Protein AF-0000000078677682 (afdb_homodimer)

pLDDT: mean 86.23, std 23.34, range [23.8, 99.0]

Structure (mmCIF, N/CA/C/O backbone):
data_AF-0000000078677682-model_v1
#
loop_
_entity.id
_entity.type
_entity.pdbx_description
1 polymer 'Molybdopterin synthase catalytic subunit'
#
loop_
_atom_site.group_PDB
_atom_site.id
_atom_site.type_symbol
_atom_site.label_atom_id
_atom_site.label_alt_id
_atom_site.label_comp_id
_atom_site.label_asym_id
_atom_site.label_entity_id
_atom_site.label_seq_id
_atom_site.pdbx_PDB_ins_code
_atom_site.Cartn_x
_atom_site.Cartn_y
_atom_site.Cartn_z
_atom_site.occupancy
_atom_site.B_iso_or_equiv
_atom_site.auth_seq_id
_atom_site.auth_comp_id
_atom_site.auth_asym_id
_atom_site.auth_atom_id
_atom_site.pdbx_PDB_model_num
ATOM 1 N N . MET A 1 1 ? -26.688 -15.492 -11.516 1 28.23 1 MET A N 1
ATOM 2 C CA . MET A 1 1 ? -26.391 -14.125 -11.125 1 28.23 1 MET A CA 1
ATOM 3 C C . MET A 1 1 ? -25.391 -14.094 -9.977 1 28.23 1 MET A C 1
ATOM 5 O O . MET A 1 1 ? -25.688 -14.555 -8.875 1 28.23 1 MET A O 1
ATOM 9 N N . SER A 1 2 ? -24.172 -14.516 -10.195 1 36.44 2 SER A N 1
ATOM 10 C CA . SER A 1 2 ? -23.219 -14.703 -9.102 1 36.44 2 SER A CA 1
ATOM 11 C C . SER A 1 2 ? -23.312 -13.57 -8.086 1 36.44 2 SER A C 1
ATOM 13 O O . SER A 1 2 ? -23.344 -12.398 -8.453 1 36.44 2 SER A O 1
ATOM 15 N N . HIS A 1 3 ? -24.078 -13.672 -7.094 1 37.22 3 HIS A N 1
ATOM 16 C CA . HIS A 1 3 ? -24.266 -12.75 -5.984 1 37.22 3 HIS A CA 1
ATOM 17 C C . HIS A 1 3 ? -23 -11.953 -5.711 1 37.22 3 HIS A C 1
ATOM 19 O O . HIS A 1 3 ? -21.938 -12.531 -5.422 1 37.22 3 HIS A O 1
ATOM 25 N N . SER A 1 4 ? -22.562 -10.977 -6.5 1 42.97 4 SER A N 1
ATOM 26 C CA . SER A 1 4 ? -21.484 -10.031 -6.223 1 42.97 4 SER A CA 1
ATOM 27 C C . SER A 1 4 ? -21.344 -9.789 -4.723 1 42.97 4 SER A C 1
ATOM 29 O O . SER A 1 4 ? -22.25 -9.25 -4.086 1 42.97 4 SER A O 1
ATOM 31 N N . GLU A 1 5 ? -21.094 -10.727 -3.945 1 53.62 5 GLU A N 1
ATOM 32 C CA . GLU A 1 5 ? -20.891 -10.492 -2.52 1 53.62 5 GLU A CA 1
ATOM 33 C C . GLU A 1 5 ? -20.359 -9.078 -2.262 1 53.62 5 GLU A C 1
ATOM 35 O O . GLU A 1 5 ? -19.484 -8.602 -2.979 1 53.62 5 GLU A O 1
ATOM 40 N N . ASP A 1 6 ? -21.266 -8.195 -1.871 1 76.31 6 ASP A N 1
ATOM 41 C CA . ASP A 1 6 ? -20.969 -6.809 -1.527 1 76.31 6 ASP A CA 1
ATOM 42 C C . ASP A 1 6 ? -19.641 -6.684 -0.8 1 76.31 6 ASP A C 1
ATOM 44 O O . ASP A 1 6 ? -19.359 -7.445 0.13 1 76.31 6 ASP A O 1
ATOM 48 N N . GLY A 1 7 ? -18.688 -6.016 -1.479 1 92.25 7 GLY A N 1
ATOM 49 C CA . GLY A 1 7 ? -17.391 -5.77 -0.871 1 92.25 7 GLY A CA 1
ATOM 50 C C . GLY A 1 7 ? -17.5 -5.164 0.516 1 92.25 7 GLY A C 1
ATOM 51 O O . GLY A 1 7 ? -18.469 -4.48 0.833 1 92.25 7 GLY A O 1
ATOM 52 N N . ARG A 1 8 ? -16.719 -5.551 1.393 1 97 8 ARG A N 1
ATOM 53 C CA . ARG A 1 8 ? -16.641 -5.004 2.742 1 97 8 ARG A CA 1
ATOM 54 C C . ARG A 1 8 ? -16.016 -3.615 2.736 1 97 8 ARG A C 1
ATOM 56 O O . ARG A 1 8 ? -15.008 -3.389 2.055 1 97 8 ARG A O 1
ATOM 63 N N . ASP A 1 9 ? -16.703 -2.703 3.441 1 98.69 9 ASP A N 1
ATOM 64 C CA . ASP A 1 9 ? -16.188 -1.353 3.643 1 98.69 9 ASP A CA 1
ATOM 65 C C . ASP A 1 9 ? -15.922 -1.079 5.121 1 98.69 9 ASP A C 1
ATOM 67 O O . ASP A 1 9 ? -16.828 -1.163 5.945 1 98.69 9 ASP A O 1
ATOM 71 N N . VAL A 1 10 ? -14.734 -0.771 5.473 1 98.81 10 VAL A N 1
ATOM 72 C CA . VAL A 1 10 ? -14.383 -0.484 6.859 1 98.81 10 VAL A CA 1
ATOM 73 C C . VAL A 1 10 ? -13.828 0.936 6.969 1 98.81 10 VAL A C 1
ATOM 75 O O . VAL A 1 10 ? -12.914 1.31 6.234 1 98.81 10 VAL A O 1
ATOM 78 N N . PHE A 1 11 ? -14.406 1.699 7.793 1 98.88 11 PHE A N 1
ATOM 79 C CA . PHE A 1 11 ? -13.953 3.051 8.102 1 98.88 11 PHE A CA 1
ATOM 80 C C . PHE A 1 11 ? -13.773 3.232 9.602 1 98.88 11 PHE A C 1
ATOM 82 O O . PHE A 1 11 ? -14.719 3.035 10.375 1 98.88 11 PHE A O 1
ATOM 89 N N . LYS A 1 12 ? -12.609 3.578 10.039 1 98.81 12 LYS A N 1
ATOM 90 C CA . LYS A 1 12 ? -12.328 3.754 11.461 1 98.81 12 LYS A CA 1
ATOM 91 C C . LYS A 1 12 ? -11.672 5.109 11.727 1 98.81 12 LYS A C 1
ATOM 93 O O . LYS A 1 12 ? -10.695 5.473 11.07 1 98.81 12 LYS A O 1
ATOM 98 N N . LEU A 1 13 ? -12.242 5.879 12.523 1 98.81 13 LEU A N 1
ATOM 99 C CA . LEU A 1 13 ? -11.641 7.066 13.125 1 98.81 13 LEU A CA 1
ATOM 100 C C . LEU A 1 13 ? -11.211 6.793 14.562 1 98.81 13 LEU A C 1
ATOM 102 O O . LEU A 1 13 ? -11.992 6.27 15.359 1 98.81 13 LEU A O 1
ATOM 106 N N . THR A 1 14 ? -9.945 7.137 14.883 1 98.75 14 THR A N 1
ATOM 107 C CA . THR A 1 14 ? -9.422 6.773 16.188 1 98.75 14 THR A CA 1
ATOM 108 C C . THR A 1 14 ? -8.297 7.719 16.609 1 98.75 14 THR A C 1
ATOM 110 O O . THR A 1 14 ? -7.566 8.234 15.766 1 98.75 14 THR A O 1
ATOM 113 N N . PRO A 1 15 ? -8.133 7.969 17.891 1 98.31 15 PRO A N 1
ATOM 114 C CA . PRO A 1 15 ? -6.965 8.727 18.328 1 98.31 15 PRO A CA 1
ATOM 115 C C . PRO A 1 15 ? -5.715 7.859 18.453 1 98.31 15 PRO A C 1
ATOM 117 O O . PRO A 1 15 ? -4.617 8.383 18.656 1 98.31 15 PRO A O 1
ATOM 120 N N . ASP A 1 16 ? -5.832 6.578 18.266 1 98.38 16 ASP A N 1
ATOM 121 C CA . ASP A 1 16 ? -4.746 5.637 18.516 1 98.38 16 ASP A CA 1
ATOM 122 C C . ASP A 1 16 ? -3.879 5.449 17.266 1 98.38 16 ASP A C 1
ATOM 124 O O . ASP A 1 16 ? -4.297 5.781 16.156 1 98.38 16 ASP A O 1
ATOM 128 N N . TRP A 1 17 ? -2.752 4.879 17.531 1 98.06 17 TRP A N 1
ATOM 129 C CA . TRP A 1 17 ? -1.841 4.523 16.453 1 98.06 17 TRP A CA 1
ATOM 130 C C . TRP A 1 17 ? -2.52 3.59 15.453 1 98.06 17 TRP A C 1
ATOM 132 O O . TRP A 1 17 ? -3.297 2.715 15.836 1 98.06 17 TRP A O 1
ATOM 142 N N . LEU A 1 18 ? -2.182 3.727 14.18 1 98.56 18 LEU A N 1
ATOM 143 C CA . LEU A 1 18 ? -2.777 2.912 13.125 1 98.56 18 LEU A CA 1
ATOM 144 C C . LEU A 1 18 ? -1.909 1.695 12.82 1 98.56 18 LEU A C 1
ATOM 146 O O . LEU A 1 18 ? -0.705 1.828 12.594 1 98.56 18 LEU A O 1
ATOM 150 N N . SER A 1 19 ? -2.521 0.594 12.883 1 97.75 19 SER A N 1
ATOM 151 C CA . SER A 1 19 ? -1.852 -0.635 12.477 1 97.75 19 SER A CA 1
ATOM 152 C C . SER A 1 19 ? -2.023 -0.888 10.984 1 97.75 19 SER A C 1
ATOM 154 O O . SER A 1 19 ? -3.133 -1.159 10.516 1 97.75 19 SER A O 1
ATOM 156 N N . VAL A 1 20 ? -0.929 -0.906 10.211 1 98.69 20 VAL A N 1
ATOM 157 C CA . VAL A 1 20 ? -0.994 -1.197 8.781 1 98.69 20 VAL A CA 1
ATOM 158 C C . VAL A 1 20 ? -1.49 -2.625 8.57 1 98.69 20 VAL A C 1
ATOM 160 O O . VAL A 1 20 ? -2.314 -2.877 7.684 1 98.69 20 VAL A O 1
ATOM 163 N N . GLN A 1 21 ? -1.062 -3.496 9.422 1 97.56 21 GLN A N 1
ATOM 164 C CA . GLN A 1 21 ? -1.44 -4.902 9.305 1 97.56 21 GLN A CA 1
ATOM 165 C C . GLN A 1 21 ? -2.943 -5.082 9.492 1 97.56 21 GLN A C 1
ATOM 167 O O . GLN A 1 21 ? -3.574 -5.859 8.766 1 97.56 21 GLN A O 1
ATOM 172 N N . GLU A 1 22 ? -3.512 -4.398 10.477 1 98 22 GLU A N 1
ATOM 173 C CA . GLU A 1 22 ? -4.953 -4.492 10.695 1 98 22 GLU A CA 1
ATOM 174 C C . GLU A 1 22 ? -5.73 -4.078 9.453 1 98 22 GLU A C 1
ATOM 176 O O . GLU A 1 22 ? -6.719 -4.715 9.094 1 98 22 GLU A O 1
ATOM 181 N N . VAL A 1 23 ? -5.254 -3.057 8.805 1 98.88 23 VAL A N 1
ATOM 182 C CA . VAL A 1 23 ? -5.926 -2.529 7.625 1 98.88 23 VAL A CA 1
ATOM 183 C C . VAL A 1 23 ? -5.793 -3.523 6.473 1 98.88 23 VAL A C 1
ATOM 185 O O . VAL A 1 23 ? -6.762 -3.783 5.754 1 98.88 23 VAL A O 1
ATOM 188 N N . VAL A 1 24 ? -4.629 -4.082 6.297 1 98.88 24 VAL A N 1
ATOM 189 C CA . VAL A 1 24 ? -4.379 -5.062 5.246 1 98.88 24 VAL A CA 1
ATOM 190 C C . VAL A 1 24 ? -5.227 -6.312 5.492 1 98.88 24 VAL A C 1
ATOM 192 O O . VAL A 1 24 ? -5.855 -6.832 4.566 1 98.88 24 VAL A O 1
ATOM 195 N N . ASP A 1 25 ? -5.312 -6.762 6.742 1 98.25 25 ASP A N 1
ATOM 196 C CA . ASP A 1 25 ? -6.094 -7.945 7.09 1 98.25 25 ASP A CA 1
ATOM 197 C C . ASP A 1 25 ? -7.578 -7.727 6.801 1 98.25 25 ASP A C 1
ATOM 199 O O . ASP A 1 25 ? -8.281 -8.664 6.414 1 98.25 25 ASP A O 1
ATOM 203 N N . ALA A 1 26 ? -8.016 -6.539 6.98 1 98.75 26 ALA A N 1
ATOM 204 C CA . ALA A 1 26 ? -9.43 -6.215 6.836 1 98.75 26 ALA A CA 1
ATOM 205 C C . ALA A 1 26 ? -9.891 -6.379 5.391 1 98.75 26 ALA A C 1
ATOM 207 O O . ALA A 1 26 ? -11.078 -6.57 5.125 1 98.75 26 ALA A O 1
ATOM 208 N N . VAL A 1 27 ? -8.938 -6.359 4.438 1 98.81 27 VAL A N 1
ATOM 209 C CA . VAL A 1 27 ? -9.383 -6.363 3.051 1 98.81 27 VAL A CA 1
ATOM 210 C C . VAL A 1 27 ? -8.984 -7.68 2.385 1 98.81 27 VAL A C 1
ATOM 212 O O . VAL A 1 27 ? -9.344 -7.93 1.231 1 98.81 27 VAL A O 1
ATOM 215 N N . GLY A 1 28 ? -8.273 -8.477 3.059 1 98.12 28 GLY A N 1
ATOM 216 C CA . GLY A 1 28 ? -7.816 -9.734 2.484 1 98.12 28 GLY A CA 1
ATOM 217 C C . GLY A 1 28 ? -8.953 -10.602 1.982 1 98.12 28 GLY A C 1
ATOM 218 O O . GLY A 1 28 ? -10.016 -10.664 2.605 1 98.12 28 GLY A O 1
ATOM 219 N N . SER A 1 29 ? -8.695 -11.273 0.824 1 97.5 29 SER A N 1
ATOM 220 C CA . SER A 1 29 ? -9.648 -12.188 0.214 1 97.5 29 SER A CA 1
ATOM 221 C C . SER A 1 29 ? -8.945 -13.234 -0.649 1 97.5 29 SER A C 1
ATOM 223 O O . SER A 1 29 ? -7.996 -12.906 -1.37 1 97.5 29 SER A O 1
ATOM 225 N N . SER A 1 30 ? -9.43 -14.445 -0.624 1 96.44 30 SER A N 1
ATOM 226 C CA . SER A 1 30 ? -8.828 -15.508 -1.423 1 96.44 30 SER A CA 1
ATOM 227 C C . SER A 1 30 ? -9.086 -15.289 -2.91 1 96.44 30 SER A C 1
ATOM 229 O O . SER A 1 30 ? -8.422 -15.898 -3.754 1 96.44 30 SER A O 1
ATOM 231 N N . SER A 1 31 ? -10.031 -14.453 -3.184 1 96.69 31 SER A N 1
ATOM 232 C CA . SER A 1 31 ? -10.336 -14.188 -4.582 1 96.69 31 SER A CA 1
ATOM 233 C C . SER A 1 31 ? -9.484 -13.039 -5.129 1 96.69 31 SER A C 1
ATOM 235 O O . SER A 1 31 ? -9.555 -12.719 -6.316 1 96.69 31 SER A O 1
ATOM 237 N N . CYS A 1 32 ? -8.727 -12.422 -4.242 1 98.19 32 CYS A N 1
ATOM 238 C CA . CYS A 1 32 ? -7.938 -11.258 -4.633 1 98.19 32 CYS A CA 1
ATOM 239 C C . CYS A 1 32 ? -6.445 -11.578 -4.629 1 98.19 32 CYS A C 1
ATOM 241 O O . CYS A 1 32 ? -5.922 -12.094 -3.643 1 98.19 32 CYS A O 1
ATOM 243 N N . GLY A 1 33 ? -5.812 -11.211 -5.719 1 98.5 33 GLY A N 1
ATOM 244 C CA . GLY A 1 33 ? -4.375 -11.414 -5.824 1 98.5 33 GLY A CA 1
ATOM 245 C C . GLY A 1 33 ? -3.572 -10.156 -5.547 1 98.5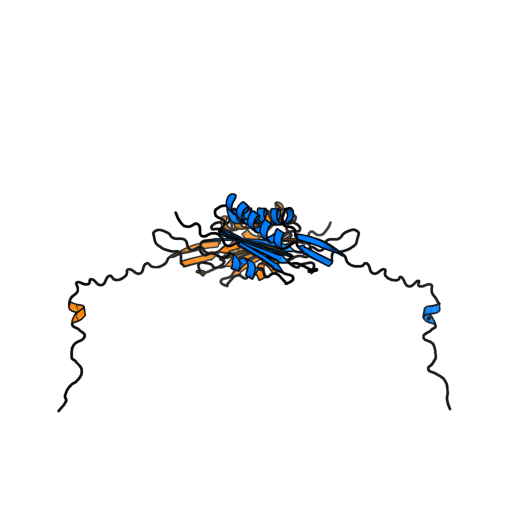 33 GLY A C 1
ATOM 246 O O . GLY A 1 33 ? -2.352 -10.148 -5.711 1 98.5 33 GLY A O 1
ATOM 247 N N . ALA A 1 34 ? -4.348 -9.078 -5.152 1 98.88 34 ALA A N 1
ATOM 248 C CA . ALA A 1 34 ? -3.652 -7.809 -4.992 1 98.88 34 ALA A CA 1
ATOM 249 C C . ALA A 1 34 ? -4.281 -6.973 -3.881 1 98.88 34 ALA A C 1
ATOM 251 O O . ALA A 1 34 ? -5.508 -6.926 -3.752 1 98.88 34 ALA A O 1
ATOM 252 N N . VAL A 1 35 ? -3.445 -6.395 -3.104 1 98.94 35 VAL A N 1
ATOM 253 C CA . VAL A 1 35 ? -3.832 -5.355 -2.154 1 98.94 35 VAL A CA 1
ATOM 254 C C . VAL A 1 35 ? -3.01 -4.094 -2.404 1 98.94 35 VAL A C 1
ATOM 256 O O . VAL A 1 35 ? -1.777 -4.141 -2.406 1 98.94 35 VAL A O 1
ATOM 259 N N . SER A 1 36 ? -3.672 -2.99 -2.666 1 98.94 36 SER A N 1
ATOM 260 C CA . SER A 1 36 ? -3.047 -1.677 -2.789 1 98.94 36 SER A CA 1
ATOM 261 C C . SER A 1 36 ? -3.223 -0.859 -1.513 1 98.94 36 SER A C 1
ATOM 263 O O . SER A 1 36 ? -4.34 -0.709 -1.014 1 98.94 36 SER A O 1
ATOM 265 N N . VAL A 1 37 ? -2.074 -0.375 -0.977 1 99 37 VAL A N 1
ATOM 266 C CA . VAL A 1 37 ? -2.086 0.307 0.313 1 99 37 VAL A CA 1
ATOM 267 C C . VAL A 1 37 ? -1.464 1.693 0.171 1 99 37 VAL A C 1
ATOM 269 O O . VAL A 1 37 ? -0.453 1.859 -0.518 1 99 37 VAL A O 1
ATOM 272 N N . PHE A 1 38 ? -2.07 2.627 0.776 1 99 38 PHE A N 1
ATOM 273 C CA . PHE A 1 38 ? -1.508 3.965 0.911 1 99 38 PHE A CA 1
ATOM 274 C C . PHE A 1 38 ? -1.437 4.375 2.377 1 99 38 PHE A C 1
ATOM 276 O O . PHE A 1 38 ? -2.369 4.129 3.143 1 99 38 PHE A O 1
ATOM 283 N N . ILE A 1 39 ? -0.349 4.996 2.723 1 98.94 39 ILE A N 1
ATOM 284 C CA . ILE A 1 39 ? -0.12 5.508 4.07 1 98.94 39 ILE A CA 1
ATOM 285 C C . ILE A 1 39 ? 0.283 6.977 4.004 1 98.94 39 ILE A C 1
ATOM 287 O O . ILE A 1 39 ? 1.294 7.324 3.387 1 98.94 39 ILE A O 1
ATOM 291 N N . GLY A 1 40 ? -0.484 7.836 4.586 1 98.88 40 GLY A N 1
ATOM 292 C CA . GLY A 1 40 ? -0.094 9.219 4.793 1 98.88 40 GLY A CA 1
ATOM 293 C C . GLY A 1 40 ? 0.572 9.461 6.133 1 98.88 40 GLY A C 1
ATOM 294 O O . GLY A 1 40 ? 0.046 9.055 7.176 1 98.88 40 GLY A O 1
ATOM 295 N N . THR A 1 41 ? 1.705 10.109 6.117 1 98.69 41 THR A N 1
ATOM 296 C CA . THR A 1 41 ? 2.441 10.375 7.348 1 98.69 41 THR A CA 1
ATOM 297 C C . THR A 1 41 ? 2.705 11.875 7.508 1 98.69 41 THR A C 1
ATOM 299 O O . THR A 1 41 ? 2.703 12.617 6.527 1 98.69 41 THR A O 1
ATOM 302 N N . THR A 1 42 ? 2.881 12.297 8.734 1 98.12 42 THR A N 1
ATOM 303 C CA . THR A 1 42 ? 3.213 13.695 9.008 1 98.12 42 THR A CA 1
ATOM 304 C C . THR A 1 42 ? 4.656 13.992 8.609 1 98.12 42 THR A C 1
ATOM 306 O O . THR A 1 42 ? 5.586 13.336 9.086 1 98.12 42 THR A O 1
ATOM 309 N N . ARG A 1 43 ? 4.812 14.992 7.781 1 97 43 ARG A N 1
ATOM 310 C CA . ARG A 1 43 ? 6.148 15.398 7.352 1 97 43 ARG A CA 1
ATOM 311 C C . ARG A 1 43 ? 6.711 16.484 8.258 1 97 43 ARG A C 1
ATOM 313 O O . ARG A 1 43 ? 5.953 17.281 8.82 1 97 43 ARG A O 1
ATOM 320 N N . GLU A 1 44 ? 7.988 16.516 8.25 1 95.38 44 GLU A N 1
ATOM 321 C CA . GLU A 1 44 ? 8.688 17.578 8.977 1 95.38 44 GLU A CA 1
ATOM 322 C C . GLU A 1 44 ? 8.898 18.797 8.094 1 95.38 44 GLU A C 1
ATOM 324 O O . GLU A 1 44 ? 10.031 19.188 7.832 1 95.38 44 GLU A O 1
ATOM 329 N N . ASP A 1 45 ? 7.934 19.438 7.762 1 93.19 45 ASP A N 1
ATOM 330 C CA . ASP A 1 45 ? 8.031 20.641 6.934 1 93.19 45 ASP A CA 1
ATOM 331 C C . ASP A 1 45 ? 8.516 21.828 7.758 1 93.19 45 ASP A C 1
ATOM 333 O O . ASP A 1 45 ? 8.43 21.812 8.984 1 93.19 45 ASP A O 1
ATOM 337 N N . GLU A 1 46 ? 9.109 22.688 7.055 1 91.31 46 GLU A N 1
ATOM 338 C CA . GLU A 1 46 ? 9.555 23.938 7.66 1 91.31 46 GLU A CA 1
ATOM 339 C C . GLU A 1 46 ? 8.93 25.141 6.973 1 91.31 46 GLU A C 1
ATOM 341 O O . GLU A 1 46 ? 8.867 25.203 5.746 1 91.31 46 GLU A O 1
ATOM 346 N N . LEU A 1 47 ? 8.406 25.984 7.82 1 86.81 47 LEU A N 1
ATOM 347 C CA . LEU A 1 47 ? 7.84 27.25 7.336 1 86.81 47 LEU A CA 1
ATOM 348 C C . LEU A 1 47 ? 8.367 28.422 8.141 1 86.81 47 LEU A C 1
ATOM 350 O O . LEU A 1 47 ? 8.172 28.5 9.359 1 86.81 47 LEU A O 1
ATOM 354 N N . GLY A 1 48 ? 8.969 29.375 7.398 1 88.88 48 GLY A N 1
ATOM 355 C CA . GLY A 1 48 ? 9.461 30.578 8.055 1 88.88 48 GLY A CA 1
ATOM 356 C C . GLY A 1 48 ? 10.438 30.281 9.18 1 88.88 48 GLY A C 1
ATOM 357 O O . GLY A 1 48 ? 10.367 30.906 10.242 1 88.88 48 GLY A O 1
ATOM 358 N N . GLY A 1 49 ? 11.164 29.281 9.008 1 88.31 49 GLY A N 1
ATOM 359 C CA . GLY A 1 49 ? 12.172 28.953 10.008 1 88.31 49 GLY A CA 1
ATOM 360 C C . GLY A 1 49 ? 11.633 28.094 11.141 1 88.31 49 GLY A C 1
ATOM 361 O O . GLY A 1 49 ? 12.391 27.703 12.031 1 88.31 49 GLY A O 1
ATOM 362 N N . ARG A 1 50 ? 10.367 27.891 11.156 1 91.75 50 ARG A N 1
ATOM 363 C CA . ARG A 1 50 ? 9.766 27.031 12.164 1 91.75 50 ARG A CA 1
ATOM 364 C C . ARG A 1 50 ? 9.523 25.625 11.602 1 91.75 50 ARG A C 1
ATOM 366 O O . ARG A 1 50 ? 9.141 25.484 10.445 1 91.75 50 ARG A O 1
ATOM 373 N N . LYS A 1 51 ? 9.672 24.672 12.469 1 94.12 51 LYS A N 1
ATOM 374 C CA . LYS A 1 51 ? 9.508 23.297 12.047 1 94.12 51 LYS A CA 1
ATOM 375 C C . LYS A 1 51 ? 8.18 22.719 12.531 1 94.12 51 LYS A C 1
ATOM 377 O O . LYS A 1 51 ? 7.781 22.953 13.672 1 94.12 51 LYS A O 1
ATOM 382 N N . VAL A 1 52 ? 7.617 21.984 11.672 1 95.19 52 VAL A N 1
ATOM 383 C CA . VAL A 1 52 ? 6.426 21.234 12.078 1 95.19 52 VAL A CA 1
ATOM 384 C C . VAL A 1 52 ? 6.812 20.125 13.039 1 95.19 52 VAL A C 1
ATOM 386 O O . VAL A 1 52 ? 7.711 19.328 12.75 1 95.19 52 VAL A O 1
ATOM 389 N N . THR A 1 53 ? 6.051 20.078 14.164 1 96 53 THR A N 1
ATOM 390 C CA . THR A 1 53 ? 6.305 19 15.125 1 96 53 THR A CA 1
ATOM 391 C C . THR A 1 53 ? 5.223 17.922 15.031 1 96 53 THR A C 1
ATOM 393 O O . THR A 1 53 ? 5.41 16.812 15.516 1 96 53 THR A O 1
ATOM 396 N N . GLY A 1 54 ? 4.094 18.281 14.5 1 97.38 54 GLY A N 1
ATOM 397 C CA . GLY A 1 54 ? 2.992 17.344 14.32 1 97.38 54 GLY A CA 1
ATOM 398 C C . GLY A 1 54 ? 1.737 18 13.773 1 97.38 54 GLY A C 1
ATOM 399 O O . GLY A 1 54 ? 1.746 19.188 13.438 1 97.38 54 GLY A O 1
ATOM 400 N N . LEU A 1 55 ? 0.759 17.141 13.57 1 97.88 55 LEU A N 1
ATOM 401 C CA . LEU A 1 55 ? -0.554 17.578 13.117 1 97.88 55 LEU A CA 1
ATOM 402 C C . LEU A 1 55 ? -1.632 17.219 14.133 1 97.88 55 LEU A C 1
ATOM 404 O O . LEU A 1 55 ? -1.547 16.172 14.789 1 97.88 55 LEU A O 1
ATOM 408 N N . GLU A 1 56 ? -2.592 18.078 14.266 1 98.31 56 GLU A N 1
ATOM 409 C CA . GLU A 1 56 ? -3.795 17.812 15.047 1 98.31 56 GLU A CA 1
ATOM 410 C C . GLU A 1 56 ? -5.012 17.641 14.141 1 98.31 56 GLU A C 1
ATOM 412 O O . GLU A 1 56 ? -5.344 18.531 13.359 1 98.31 56 GLU A O 1
ATOM 417 N N . TYR A 1 57 ? -5.684 16.484 14.297 1 98.56 57 TYR A N 1
ATOM 418 C CA . TYR A 1 57 ? -6.805 16.172 13.414 1 98.56 57 TYR A CA 1
ATOM 419 C C . TYR A 1 57 ? -8.125 16.25 14.164 1 98.56 57 TYR A C 1
ATOM 421 O O . TYR A 1 57 ? -8.219 15.805 15.312 1 98.56 57 TYR A O 1
ATOM 429 N N . GLU A 1 58 ? -9.141 16.75 13.477 1 98.44 58 GLU A N 1
ATOM 430 C CA . GLU A 1 58 ? -10.539 16.734 13.898 1 98.44 58 GLU A CA 1
ATOM 431 C C . GLU A 1 58 ? -11.453 16.312 12.758 1 98.44 58 GLU A C 1
ATOM 433 O O . GLU A 1 58 ? -11.078 16.406 11.586 1 98.44 58 GLU A O 1
ATOM 438 N N . ALA A 1 59 ? -12.602 15.727 13.148 1 98.44 59 ALA A N 1
ATOM 439 C CA . ALA A 1 59 ? -13.547 15.297 12.125 1 98.44 59 ALA A CA 1
ATOM 440 C C . ALA A 1 59 ? -14.984 15.57 12.555 1 98.44 59 ALA A C 1
ATOM 442 O O . ALA A 1 59 ? -15.273 15.672 13.75 1 98.44 59 ALA A O 1
ATOM 443 N N . TYR A 1 60 ? -15.828 15.805 11.594 1 98.25 60 TYR A N 1
ATOM 444 C CA . TYR A 1 60 ? -17.266 15.641 11.773 1 98.25 60 TYR A CA 1
ATOM 445 C C . TYR A 1 60 ? -17.703 14.227 11.438 1 98.25 60 TYR A C 1
ATOM 447 O O . TYR A 1 60 ? -18.078 13.938 10.297 1 98.25 60 TYR A O 1
ATOM 455 N N . GLU A 1 61 ? -17.766 13.414 12.414 1 97.44 61 GLU A N 1
ATOM 456 C CA . GLU A 1 61 ? -17.75 11.961 12.219 1 97.44 61 GLU A CA 1
ATOM 457 C C . GLU A 1 61 ? -19 11.492 11.492 1 97.44 61 GLU A C 1
ATOM 459 O O . GLU A 1 61 ? -18.922 10.68 10.57 1 97.44 61 GLU A O 1
ATOM 464 N N . PRO A 1 62 ? -20.203 11.945 11.867 1 97.5 62 PRO A N 1
ATOM 465 C CA . PRO A 1 62 ? -21.391 11.445 11.18 1 97.5 62 PRO A CA 1
ATOM 466 C C . PRO A 1 62 ? -21.359 11.688 9.672 1 97.5 62 PRO A C 1
ATOM 468 O O . PRO A 1 62 ? -21.641 10.781 8.883 1 97.5 62 PRO A O 1
ATOM 471 N N . MET A 1 63 ? -20.906 12.82 9.289 1 97.94 63 MET A N 1
ATOM 472 C CA . MET A 1 63 ? -20.844 13.125 7.859 1 97.94 63 MET A CA 1
ATOM 473 C C . MET A 1 63 ? -19.656 12.406 7.211 1 97.94 63 MET A C 1
ATOM 475 O O . MET A 1 63 ? -19.75 11.992 6.051 1 97.94 63 MET A O 1
ATOM 479 N N . ALA A 1 64 ? -18.562 12.289 7.957 1 98.56 64 ALA A N 1
ATOM 480 C CA . ALA A 1 64 ? -17.406 11.562 7.441 1 98.56 64 ALA A CA 1
ATOM 481 C C . ALA A 1 64 ? -17.781 10.141 7.039 1 98.56 64 ALA A C 1
ATOM 483 O O . ALA A 1 64 ? -17.375 9.656 5.98 1 98.56 64 ALA A O 1
ATOM 484 N N . ARG A 1 65 ? -18.594 9.508 7.844 1 98.25 65 ARG A N 1
ATOM 485 C CA . ARG A 1 65 ? -19.016 8.141 7.57 1 98.25 65 ARG A CA 1
ATOM 486 C C . ARG A 1 65 ? -19.938 8.078 6.352 1 98.25 65 ARG A C 1
ATOM 488 O O . ARG A 1 65 ? -19.812 7.18 5.523 1 98.25 65 ARG A O 1
ATOM 495 N N . SER A 1 66 ? -20.797 9.016 6.301 1 98.44 66 SER A N 1
ATOM 496 C CA . SER A 1 66 ? -21.703 9.078 5.156 1 98.44 66 SER A CA 1
ATOM 497 C C . SER A 1 66 ? -20.938 9.312 3.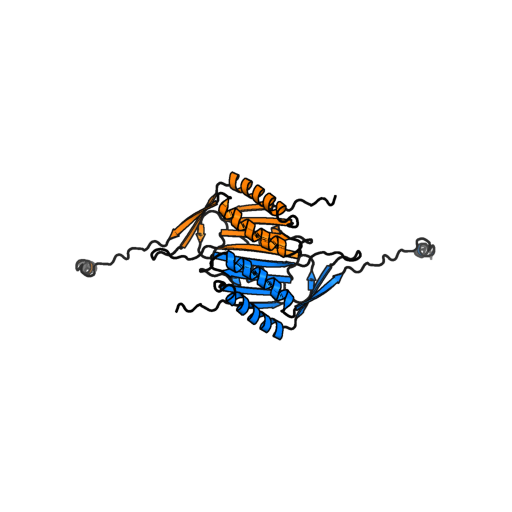857 1 98.44 66 SER A C 1
ATOM 499 O O . SER A 1 66 ? -21.188 8.641 2.855 1 98.44 66 SER A O 1
ATOM 501 N N . GLU A 1 67 ? -20.016 10.266 3.865 1 98.62 67 GLU A N 1
ATOM 502 C CA . GLU A 1 67 ? -19.219 10.57 2.686 1 98.62 67 GLU A CA 1
ATOM 503 C C . GLU A 1 67 ? -18.328 9.391 2.301 1 98.62 67 GLU A C 1
ATOM 505 O O . GLU A 1 67 ? -18.094 9.156 1.115 1 98.62 67 GLU A O 1
ATOM 510 N N . PHE A 1 68 ? -17.922 8.641 3.322 1 98.88 68 PHE A N 1
ATOM 511 C CA . PHE A 1 68 ? -17.109 7.461 3.039 1 98.88 68 PHE A CA 1
ATOM 512 C C . PHE A 1 68 ? -17.922 6.398 2.318 1 98.88 68 PHE A C 1
ATOM 514 O O . PHE A 1 68 ? -17.438 5.766 1.378 1 98.88 68 PHE A O 1
ATOM 521 N N . SER A 1 69 ? -19.078 6.227 2.725 1 98.56 69 SER A N 1
ATOM 522 C CA . SER A 1 69 ? -19.953 5.266 2.066 1 98.56 69 SER A CA 1
ATOM 523 C C . SER A 1 69 ? -20.172 5.629 0.601 1 98.56 69 SER A C 1
ATOM 525 O O . SER A 1 69 ? -20.125 4.762 -0.274 1 98.56 69 SER A O 1
ATOM 527 N N . LYS A 1 70 ? -20.375 6.906 0.348 1 98.75 70 LYS A N 1
ATOM 528 C CA . LYS A 1 70 ? -20.531 7.379 -1.024 1 98.75 70 LYS A CA 1
ATOM 529 C C . LYS A 1 70 ? -19.25 7.156 -1.831 1 98.75 70 LYS A C 1
ATOM 531 O O . LYS A 1 70 ? -19.312 6.809 -3.012 1 98.75 70 LYS A O 1
ATOM 536 N N . LEU A 1 71 ? -18.156 7.402 -1.192 1 98.88 71 LEU A N 1
ATOM 537 C CA . LEU A 1 71 ? -16.875 7.215 -1.845 1 98.88 71 LEU A CA 1
ATOM 538 C C . LEU A 1 71 ? -16.672 5.758 -2.246 1 98.88 71 LEU A C 1
ATOM 540 O O . LEU A 1 71 ? -16.219 5.473 -3.357 1 98.88 71 LEU A O 1
ATOM 544 N N . CYS A 1 72 ? -17.031 4.848 -1.35 1 98.75 72 CYS A N 1
ATOM 545 C CA . CYS A 1 72 ? -16.891 3.43 -1.662 1 98.75 72 CYS A CA 1
ATOM 546 C C . CYS A 1 72 ? -17.797 3.043 -2.834 1 98.75 72 CYS A C 1
ATOM 548 O O . CYS A 1 72 ? -17.375 2.295 -3.721 1 98.75 72 CYS A O 1
ATOM 550 N N . ALA A 1 73 ? -18.969 3.549 -2.844 1 98.56 73 ALA A N 1
ATOM 551 C CA . ALA A 1 73 ? -19.891 3.289 -3.951 1 98.56 73 ALA A CA 1
ATOM 552 C C . ALA A 1 73 ? -19.328 3.834 -5.262 1 98.56 73 ALA A C 1
ATOM 554 O O . ALA A 1 73 ? -19.391 3.164 -6.297 1 98.56 73 ALA A O 1
ATOM 555 N N . ASP A 1 74 ? -18.812 5.039 -5.223 1 98.75 74 ASP A N 1
ATOM 556 C CA . ASP A 1 74 ? -18.203 5.664 -6.391 1 98.75 74 ASP A CA 1
ATOM 557 C C . ASP A 1 74 ? -17.031 4.828 -6.914 1 98.75 74 ASP A C 1
ATOM 559 O O . ASP A 1 74 ? -16.906 4.613 -8.117 1 98.75 74 ASP A O 1
ATOM 563 N N . ILE A 1 75 ? -16.203 4.324 -6.008 1 98.81 75 ILE A N 1
ATOM 564 C CA . ILE A 1 75 ? -15.055 3.506 -6.363 1 98.81 75 ILE A CA 1
ATOM 565 C C . ILE A 1 75 ? -15.516 2.244 -7.086 1 98.81 75 ILE A C 1
ATOM 567 O O . ILE A 1 75 ? -14.977 1.89 -8.141 1 98.81 75 ILE A O 1
ATOM 571 N N . ARG A 1 76 ? -16.5 1.627 -6.633 1 98.38 76 ARG A N 1
ATOM 572 C CA . ARG A 1 76 ? -16.938 0.365 -7.219 1 98.38 76 ARG A CA 1
ATOM 573 C C . ARG A 1 76 ? -17.719 0.601 -8.508 1 98.38 76 ARG A C 1
ATOM 575 O O . ARG A 1 76 ? -17.891 -0.314 -9.32 1 98.38 76 ARG A O 1
ATOM 582 N N . GLN A 1 77 ? -18.266 1.784 -8.656 1 98.56 77 GLN A N 1
ATOM 583 C CA . GLN A 1 77 ? -18.828 2.146 -9.953 1 98.56 77 GLN A CA 1
ATOM 584 C C . GLN A 1 77 ? -17.75 2.277 -11.016 1 98.56 77 GLN A C 1
ATOM 586 O O . GLN A 1 77 ? -17.938 1.857 -12.156 1 98.56 77 GLN A O 1
ATOM 591 N N . ARG A 1 78 ? -16.609 2.836 -10.656 1 98.75 78 ARG A N 1
ATOM 592 C CA . ARG A 1 78 ? -15.5 3.064 -11.586 1 98.75 78 ARG A CA 1
ATOM 593 C C . ARG A 1 78 ? -14.703 1.785 -11.82 1 98.75 78 ARG A C 1
ATOM 595 O O . ARG A 1 78 ? -14.242 1.53 -12.93 1 98.75 78 ARG A O 1
ATOM 602 N N . TRP A 1 79 ? -14.555 1.008 -10.727 1 98.69 79 TRP A N 1
ATOM 603 C CA . TRP A 1 79 ? -13.805 -0.246 -10.758 1 98.69 79 TRP A CA 1
ATOM 604 C C . TRP A 1 79 ? -14.602 -1.371 -10.109 1 98.69 79 TRP A C 1
ATOM 606 O O . TRP A 1 79 ? -14.344 -1.735 -8.953 1 98.69 79 TRP A O 1
ATOM 616 N N . PRO A 1 80 ? -15.492 -2.051 -10.844 1 98.19 80 PRO A N 1
ATOM 617 C CA . PRO A 1 80 ? -16.406 -3.045 -10.281 1 98.19 80 PRO A CA 1
ATOM 618 C C . PRO A 1 80 ? -15.688 -4.266 -9.711 1 98.19 80 PRO A C 1
ATOM 620 O O . PRO A 1 80 ? -16.266 -5.008 -8.914 1 98.19 80 PRO A O 1
ATOM 623 N N . ALA A 1 81 ? -14.469 -4.477 -10.07 1 97.88 81 ALA A N 1
ATOM 624 C CA . ALA A 1 81 ? -13.742 -5.656 -9.609 1 97.88 81 ALA A CA 1
ATOM 625 C C . ALA A 1 81 ? -13.188 -5.441 -8.203 1 97.88 81 ALA A C 1
ATOM 627 O O . ALA A 1 81 ? -12.742 -6.391 -7.551 1 97.88 81 ALA A O 1
ATOM 628 N N . VAL A 1 82 ? -13.195 -4.203 -7.703 1 98.69 82 VAL A N 1
ATOM 629 C CA . VAL A 1 82 ? -12.703 -3.918 -6.359 1 98.69 82 VAL A CA 1
ATOM 630 C C . VAL A 1 82 ? -13.516 -4.715 -5.336 1 98.69 82 VAL A C 1
ATOM 632 O O . VAL A 1 82 ? -14.75 -4.68 -5.348 1 98.69 82 VAL A O 1
ATOM 635 N N . ALA A 1 83 ? -12.828 -5.406 -4.492 1 98.5 83 ALA A N 1
ATOM 636 C CA . ALA A 1 83 ? -13.508 -6.273 -3.529 1 98.5 83 ALA A CA 1
ATOM 637 C C . ALA A 1 83 ? -13.727 -5.551 -2.203 1 98.5 83 ALA A C 1
ATOM 639 O O . ALA A 1 83 ? -14.836 -5.074 -1.929 1 98.5 83 ALA A O 1
ATOM 640 N N . ASN A 1 84 ? -12.703 -5.336 -1.401 1 98.88 84 ASN A N 1
ATOM 641 C CA . ASN A 1 84 ? -12.836 -4.754 -0.069 1 98.88 84 ASN A CA 1
ATOM 642 C C . ASN A 1 84 ? -12.062 -3.443 0.05 1 98.88 84 ASN A C 1
ATOM 644 O O . ASN A 1 84 ? -11.039 -3.26 -0.609 1 98.88 84 ASN A O 1
ATOM 648 N N . ILE A 1 85 ? -12.594 -2.535 0.853 1 98.94 85 ILE A N 1
ATOM 649 C CA . ILE A 1 85 ? -12 -1.225 1.103 1 98.94 85 ILE A CA 1
ATOM 650 C C . ILE A 1 85 ? -11.906 -0.978 2.607 1 98.94 85 ILE A C 1
ATOM 652 O O . ILE A 1 85 ? -12.883 -1.182 3.336 1 98.94 85 ILE A O 1
ATOM 656 N N . CYS A 1 86 ? -10.742 -0.586 3.062 1 98.94 86 CYS A N 1
ATOM 657 C CA . CYS A 1 86 ? -10.555 -0.22 4.461 1 98.94 86 CYS A CA 1
ATOM 658 C C . CYS A 1 86 ? -9.766 1.077 4.586 1 98.94 86 CYS A C 1
ATOM 660 O O . CYS A 1 86 ? -8.727 1.238 3.943 1 98.94 86 CYS A O 1
ATOM 662 N N . VAL A 1 87 ? -10.297 1.975 5.375 1 98.94 87 VAL A N 1
ATOM 663 C CA . VAL A 1 87 ? -9.617 3.225 5.695 1 98.94 87 VAL A CA 1
ATOM 664 C C . VAL A 1 87 ? -9.617 3.443 7.207 1 98.94 87 VAL A C 1
ATOM 666 O O . VAL A 1 87 ? -10.68 3.459 7.836 1 98.94 87 VAL A O 1
ATOM 669 N N . HIS A 1 88 ? -8.477 3.57 7.781 1 98.94 88 HIS A N 1
ATOM 670 C CA . HIS A 1 88 ? -8.289 4.039 9.148 1 98.94 88 HIS A CA 1
ATOM 671 C C . HIS A 1 88 ? -7.645 5.422 9.172 1 98.94 88 HIS A C 1
ATOM 673 O O . HIS A 1 88 ? -6.629 5.648 8.516 1 98.94 88 HIS A O 1
ATOM 679 N N . HIS A 1 89 ? -8.227 6.289 9.867 1 98.94 89 HIS A N 1
ATOM 680 C CA . HIS A 1 89 ? -7.711 7.648 10 1 98.94 89 HIS A CA 1
ATOM 681 C C . HIS A 1 89 ? -7.602 8.062 11.461 1 98.94 89 HIS A C 1
ATOM 683 O O . HIS A 1 89 ? -8.516 7.809 12.25 1 98.94 89 HIS A O 1
ATOM 689 N N . ARG A 1 90 ? -6.512 8.625 11.781 1 98.75 90 ARG A N 1
ATOM 690 C CA . ARG A 1 90 ? -6.258 9.078 13.141 1 98.75 90 ARG A CA 1
ATOM 691 C C . ARG A 1 90 ? -6.949 10.414 13.414 1 98.75 90 ARG A C 1
ATOM 693 O O . ARG A 1 90 ? -7.098 11.234 12.508 1 98.75 90 ARG A O 1
ATOM 700 N N . LEU A 1 91 ? -7.422 10.609 14.586 1 98.62 91 LEU A N 1
ATOM 701 C CA . LEU A 1 91 ? -7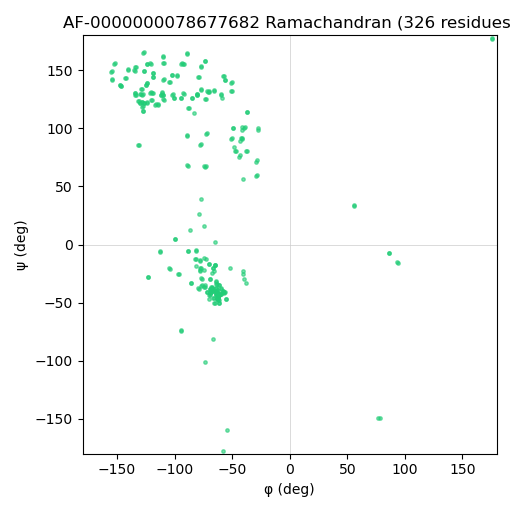.836 11.898 15.133 1 98.62 91 LEU A CA 1
ATOM 702 C C . LEU A 1 91 ? -6.879 12.359 16.234 1 98.62 91 LEU A C 1
ATOM 704 O O . LEU A 1 91 ? -6.07 11.57 16.719 1 98.62 91 LEU A O 1
ATOM 708 N N . GLY A 1 92 ? -6.895 13.602 16.531 1 98.5 92 GLY A N 1
ATOM 709 C CA . GLY A 1 92 ? -6 14.141 17.547 1 98.5 92 GLY A CA 1
ATOM 710 C C . GLY A 1 92 ? -4.582 14.336 17.047 1 98.5 92 GLY A C 1
ATOM 711 O O . GLY A 1 92 ? -4.371 14.641 15.867 1 98.5 92 GLY A O 1
ATOM 712 N N . TRP A 1 93 ? -3.643 14.203 17.938 1 98.12 93 TRP A N 1
ATOM 713 C CA . TRP A 1 93 ? -2.242 14.531 17.688 1 98.12 93 TRP A CA 1
ATOM 714 C C . TRP A 1 93 ? -1.54 13.406 16.938 1 98.1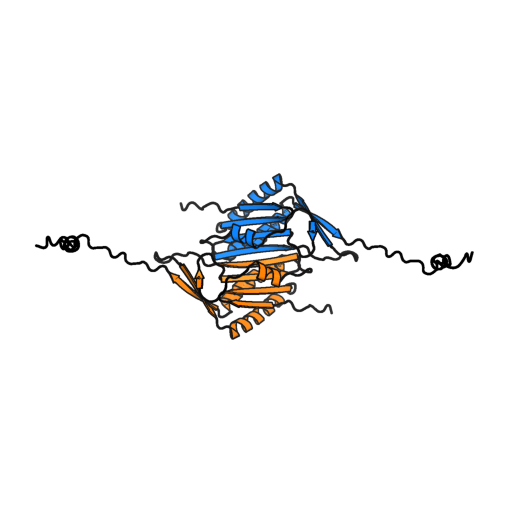2 93 TRP A C 1
ATOM 716 O O . TRP A 1 93 ? -1.623 12.242 17.344 1 98.12 93 TRP A O 1
ATOM 726 N N . VAL A 1 94 ? -0.876 13.805 15.844 1 98.5 94 VAL A N 1
ATOM 727 C CA . VAL A 1 94 ? -0.038 12.883 15.086 1 98.5 94 VAL A CA 1
ATOM 728 C C . VAL A 1 94 ? 1.354 13.477 14.898 1 98.5 94 VAL A C 1
ATOM 730 O O . VAL A 1 94 ? 1.521 14.469 14.188 1 98.5 94 VAL A O 1
ATOM 733 N N . GLU A 1 95 ? 2.338 12.852 15.469 1 97.69 95 GLU A N 1
ATOM 734 C CA . GLU A 1 95 ? 3.713 13.344 15.445 1 97.69 95 GLU A CA 1
ATOM 735 C C . GLU A 1 95 ? 4.34 13.156 14.07 1 97.69 95 GLU A C 1
ATOM 737 O O . GLU A 1 95 ? 3.887 12.328 13.281 1 97.69 95 GLU A O 1
ATOM 742 N N . VAL A 1 96 ? 5.359 13.938 13.812 1 97.56 96 VAL A N 1
ATOM 743 C CA . VAL A 1 96 ? 6.152 13.766 12.594 1 97.56 96 VAL A CA 1
ATOM 744 C C . VAL A 1 96 ? 6.578 12.305 12.461 1 97.56 96 VAL A C 1
ATOM 746 O O . VAL A 1 96 ? 7.008 11.688 13.43 1 97.56 96 VAL A O 1
ATOM 749 N N . GLY A 1 97 ? 6.383 11.773 11.289 1 97.19 97 GLY A N 1
ATOM 750 C CA . GLY A 1 97 ? 6.801 10.406 11.016 1 97.19 97 GLY A CA 1
ATOM 751 C C . GLY A 1 97 ? 5.699 9.391 11.234 1 97.19 97 GLY A C 1
ATOM 752 O O . GLY A 1 97 ? 5.805 8.242 10.789 1 97.19 97 GLY A O 1
ATOM 753 N N . GLN A 1 98 ? 4.66 9.758 11.906 1 98.06 98 GLN A N 1
ATOM 754 C CA . GLN A 1 98 ? 3.588 8.82 12.211 1 98.06 98 GLN A CA 1
ATOM 755 C C . GLN A 1 98 ? 2.477 8.891 11.172 1 98.06 98 GLN A C 1
ATOM 757 O O . GLN A 1 98 ? 2.275 9.938 10.547 1 98.06 98 GLN A O 1
ATOM 762 N N . ALA A 1 99 ? 1.757 7.766 11.086 1 98.75 99 ALA A N 1
ATOM 763 C CA . ALA A 1 99 ? 0.685 7.668 10.094 1 98.75 99 ALA A CA 1
ATOM 764 C C . ALA A 1 99 ? -0.579 8.367 10.586 1 98.75 99 ALA A C 1
ATOM 766 O O . ALA A 1 99 ? -1.021 8.148 11.719 1 98.75 99 ALA A O 1
ATOM 767 N N . SER A 1 100 ? -1.113 9.234 9.727 1 98.81 100 SER A N 1
ATOM 768 C CA . SER A 1 100 ? -2.412 9.844 10 1 98.81 100 SER A CA 1
ATOM 769 C C . SER A 1 100 ? -3.535 9.086 9.297 1 98.81 100 SER A C 1
ATOM 771 O O . SER A 1 100 ? -4.688 9.125 9.742 1 98.81 100 SER A O 1
ATOM 773 N N . VAL A 1 101 ? -3.201 8.398 8.211 1 98.94 101 VAL A N 1
ATOM 774 C CA . VAL A 1 101 ? -4.188 7.629 7.461 1 98.94 101 VAL A CA 1
ATOM 775 C C . VAL A 1 101 ? -3.533 6.383 6.863 1 98.94 101 VAL A C 1
ATOM 777 O O . VAL A 1 101 ? -2.393 6.438 6.395 1 98.94 101 VAL A O 1
ATOM 780 N N . VAL A 1 102 ? -4.176 5.27 6.938 1 98.94 102 VAL A N 1
ATOM 781 C CA . VAL A 1 102 ? -3.85 4.027 6.25 1 98.94 102 VAL A CA 1
ATOM 782 C C . VAL A 1 102 ? -5.082 3.508 5.508 1 98.94 102 VAL A C 1
ATOM 784 O O . VAL A 1 102 ? -6.172 3.432 6.082 1 98.94 102 VAL A O 1
ATOM 787 N N . MET A 1 103 ? -4.93 3.211 4.258 1 98.94 103 MET A N 1
ATOM 788 C CA . MET A 1 103 ? -6.031 2.631 3.498 1 98.94 103 MET A CA 1
ATOM 789 C C . MET A 1 103 ? -5.555 1.452 2.656 1 98.94 103 MET A C 1
ATOM 791 O O . MET A 1 103 ? -4.395 1.405 2.25 1 98.94 103 MET A O 1
ATOM 795 N N . ALA A 1 104 ? -6.422 0.563 2.463 1 99 104 ALA A N 1
ATOM 796 C CA . ALA A 1 104 ? -6.141 -0.612 1.643 1 99 104 ALA A CA 1
ATOM 797 C C . ALA A 1 104 ? -7.363 -1.009 0.815 1 99 104 ALA A C 1
ATOM 799 O O . ALA A 1 104 ? -8.5 -0.903 1.282 1 99 104 ALA A O 1
ATOM 800 N N . ILE A 1 105 ? -7.098 -1.44 -0.359 1 98.94 105 ILE A N 1
ATOM 801 C CA . ILE A 1 105 ? -8.125 -1.932 -1.271 1 98.94 105 ILE A CA 1
ATOM 802 C C . ILE A 1 105 ? -7.672 -3.252 -1.894 1 98.94 105 ILE A C 1
ATOM 804 O O . ILE A 1 105 ? -6.539 -3.367 -2.365 1 98.94 105 ILE A O 1
ATOM 808 N N . SER A 1 106 ? -8.5 -4.246 -1.838 1 98.94 106 SER A N 1
ATOM 809 C CA . SER A 1 106 ? -8.188 -5.52 -2.475 1 98.94 106 SER A CA 1
ATOM 810 C C . SER A 1 106 ? -8.945 -5.684 -3.789 1 98.94 106 SER A C 1
ATOM 812 O O . SER A 1 106 ? -10.078 -5.207 -3.922 1 98.94 106 SER A O 1
ATOM 814 N N . SER A 1 107 ? -8.352 -6.309 -4.727 1 98.81 107 SER A N 1
ATOM 815 C CA . SER A 1 107 ? -8.914 -6.613 -6.039 1 98.81 107 SER A CA 1
ATOM 816 C C . SER A 1 107 ? -8.289 -7.879 -6.625 1 98.81 107 SER A C 1
ATOM 818 O O . SER A 1 107 ? -7.184 -8.266 -6.246 1 98.81 107 SER A O 1
ATOM 820 N N . PRO A 1 108 ? -8.992 -8.531 -7.516 1 98.31 108 PRO A N 1
ATOM 821 C CA . PRO A 1 108 ? -8.461 -9.773 -8.086 1 98.31 108 PRO A CA 1
ATOM 822 C C . PRO A 1 108 ? -7.133 -9.57 -8.812 1 98.31 108 PRO A C 1
ATOM 824 O O . PRO A 1 108 ? -6.223 -10.391 -8.688 1 98.31 108 PRO A O 1
ATOM 827 N N . HIS A 1 109 ? -6.988 -8.469 -9.492 1 98.12 109 HIS A N 1
ATOM 828 C CA . HIS A 1 109 ? -5.754 -8.086 -10.172 1 98.12 109 HIS A CA 1
ATOM 829 C C . HIS A 1 109 ? -5.32 -6.68 -9.773 1 98.12 109 HIS A C 1
ATOM 831 O O . HIS A 1 109 ? -6.125 -5.895 -9.273 1 98.12 109 HIS A O 1
ATOM 837 N N . ARG A 1 110 ? -4.066 -6.363 -10.086 1 98.44 110 ARG A N 1
ATOM 838 C CA . ARG A 1 110 ? -3.414 -5.25 -9.406 1 98.44 110 ARG A CA 1
ATOM 839 C C . ARG A 1 110 ? -3.91 -3.91 -9.938 1 98.44 110 ARG A C 1
ATOM 841 O O . ARG A 1 110 ? -3.988 -2.93 -9.195 1 98.44 110 ARG A O 1
ATOM 848 N N . HIS A 1 111 ? -4.312 -3.854 -11.188 1 98.19 111 HIS A N 1
ATOM 849 C CA . HIS A 1 111 ? -4.52 -2.576 -11.859 1 98.19 111 HIS A CA 1
ATOM 850 C C . HIS A 1 111 ? -5.668 -1.8 -11.219 1 98.19 111 HIS A C 1
ATOM 852 O O . HIS A 1 111 ? -5.504 -0.64 -10.844 1 98.19 111 HIS A O 1
ATOM 858 N N . ASP A 1 112 ? -6.832 -2.428 -11.031 1 98.56 112 ASP A N 1
ATOM 859 C CA . ASP A 1 112 ? -8.016 -1.743 -10.516 1 98.56 112 ASP A CA 1
ATOM 860 C C . ASP A 1 112 ? -7.773 -1.201 -9.109 1 98.56 112 ASP A C 1
ATOM 862 O O . ASP A 1 112 ? -8.094 -0.046 -8.82 1 98.56 112 ASP A O 1
ATOM 866 N N . GLY A 1 113 ? -7.223 -2.018 -8.227 1 98.81 113 GLY A N 1
ATOM 867 C CA . GLY A 1 113 ? -6.941 -1.59 -6.867 1 98.81 113 GLY A CA 1
ATOM 868 C C . GLY A 1 113 ? -5.965 -0.433 -6.797 1 98.81 113 GLY A C 1
ATOM 869 O O . GLY A 1 113 ? -6.109 0.458 -5.957 1 98.81 113 GLY A O 1
ATOM 870 N N . GLN A 1 114 ? -5.012 -0.443 -7.73 1 98.81 114 GLN A N 1
ATOM 871 C CA . GLN A 1 114 ? -3.998 0.607 -7.762 1 98.81 114 GLN A CA 1
ATOM 872 C C . GLN A 1 114 ? -4.605 1.943 -8.18 1 98.81 114 GLN A C 1
ATOM 874 O O . GLN A 1 114 ? -4.273 2.986 -7.613 1 98.81 114 GLN A O 1
ATOM 879 N N . GLN A 1 115 ? -5.504 1.903 -9.086 1 98.81 115 GLN A N 1
ATOM 880 C CA . GLN A 1 115 ? -6.203 3.125 -9.477 1 98.81 115 GLN A CA 1
ATOM 881 C C . GLN A 1 115 ? -7.172 3.574 -8.383 1 98.81 115 GLN A C 1
ATOM 883 O O . GLN A 1 115 ? -7.258 4.766 -8.07 1 98.81 115 GLN A O 1
ATOM 888 N N . ALA A 1 116 ? -7.824 2.639 -7.832 1 98.94 116 ALA A N 1
ATOM 889 C CA . ALA A 1 116 ? -8.852 2.93 -6.836 1 98.94 116 ALA A CA 1
ATOM 890 C C . ALA A 1 116 ? -8.242 3.588 -5.602 1 98.94 116 ALA A C 1
ATOM 892 O O . ALA A 1 116 ? -8.828 4.512 -5.027 1 98.94 116 ALA A O 1
ATOM 893 N N . VAL A 1 117 ? -7.086 3.129 -5.172 1 98.94 117 VAL A N 1
ATOM 894 C CA . VAL A 1 117 ? -6.477 3.66 -3.957 1 98.94 117 VAL A CA 1
ATOM 895 C C . VAL A 1 117 ? -6.047 5.109 -4.188 1 98.94 117 VAL A C 1
ATOM 897 O O . VAL A 1 117 ? -6.133 5.938 -3.279 1 98.94 117 VAL A O 1
ATOM 900 N N . GLN A 1 118 ? -5.57 5.426 -5.406 1 98.88 118 GLN A N 1
ATOM 901 C CA . GLN A 1 118 ? -5.23 6.805 -5.742 1 98.88 118 GLN A CA 1
ATOM 902 C C . GLN A 1 118 ? -6.465 7.699 -5.703 1 98.88 118 GLN A C 1
ATOM 904 O O . GLN A 1 118 ? -6.43 8.789 -5.125 1 98.88 118 GLN A O 1
ATOM 909 N N . HIS A 1 119 ? -7.504 7.191 -6.301 1 98.88 119 HIS A N 1
ATOM 910 C CA . HIS A 1 119 ? -8.766 7.926 -6.293 1 98.88 119 HIS A CA 1
ATOM 911 C C . HIS A 1 119 ? -9.289 8.094 -4.871 1 98.88 119 HIS A C 1
ATOM 913 O O . HIS A 1 119 ? -9.758 9.172 -4.504 1 98.88 119 HIS A O 1
ATOM 919 N N . CYS A 1 120 ? -9.156 7.082 -4.059 1 98.94 120 CYS A N 1
ATOM 920 C CA . CYS A 1 120 ? -9.664 7.062 -2.689 1 98.94 120 CYS A CA 1
ATOM 921 C C . CYS A 1 120 ? -9.023 8.156 -1.85 1 98.94 120 CYS A C 1
ATOM 923 O O . CYS A 1 120 ? -9.719 8.969 -1.236 1 98.94 120 CYS A O 1
ATOM 925 N N . ILE A 1 121 ? -7.754 8.242 -1.866 1 98.94 121 ILE A N 1
ATOM 926 C CA . ILE A 1 121 ? -7.074 9.227 -1.031 1 98.94 121 ILE A CA 1
ATOM 927 C C . ILE A 1 121 ? -7.375 10.633 -1.543 1 98.94 121 ILE A C 1
ATOM 929 O O . ILE A 1 121 ? -7.57 11.555 -0.752 1 98.94 121 ILE A O 1
ATOM 933 N N . SER A 1 122 ? -7.453 10.758 -2.861 1 98.81 122 SER A N 1
ATOM 934 C CA . SER A 1 122 ? -7.762 12.062 -3.428 1 98.81 122 SER A CA 1
ATOM 935 C C . SER A 1 122 ? -9.148 12.539 -2.994 1 98.81 122 SER A C 1
ATOM 937 O O . SER A 1 122 ? -9.305 13.688 -2.574 1 98.81 122 SER A O 1
ATOM 939 N N . GLN A 1 123 ? -10.094 11.68 -3.062 1 98.81 123 GLN A N 1
ATOM 940 C CA . GLN A 1 123 ? -11.469 12.047 -2.719 1 98.81 123 GLN A CA 1
ATOM 941 C C . GLN A 1 123 ? -11.633 12.188 -1.208 1 98.81 123 GLN A C 1
ATOM 943 O O . GLN A 1 123 ? -12.406 13.023 -0.739 1 98.81 123 GLN A O 1
ATOM 948 N N . LEU A 1 124 ? -10.938 11.328 -0.436 1 98.81 124 LEU A N 1
ATOM 949 C CA . LEU A 1 124 ? -10.977 11.469 1.016 1 98.81 124 LEU A CA 1
ATOM 950 C C . LEU A 1 124 ? -10.555 12.875 1.437 1 98.81 124 LEU A C 1
ATOM 952 O O . LEU A 1 124 ? -11.25 13.531 2.207 1 98.81 124 LEU A O 1
ATOM 956 N N . LYS A 1 125 ? -9.461 13.312 0.847 1 98.19 125 LYS A N 1
ATOM 957 C CA . LYS A 1 125 ? -8.93 14.625 1.195 1 98.19 125 LYS A CA 1
ATOM 958 C C . LYS A 1 125 ? -9.844 15.742 0.704 1 98.19 125 LYS A C 1
ATOM 960 O O . LYS A 1 125 ? -9.961 16.781 1.351 1 98.19 125 LYS A O 1
ATOM 965 N N . ALA A 1 126 ? -10.555 15.523 -0.359 1 98.25 126 ALA A N 1
ATOM 966 C CA . ALA A 1 126 ? -11.359 16.562 -0.988 1 98.25 126 ALA A CA 1
ATOM 967 C C . ALA A 1 126 ? -12.742 16.656 -0.344 1 98.25 126 ALA A C 1
ATOM 969 O O . ALA A 1 126 ? -13.312 17.734 -0.225 1 98.25 126 ALA A O 1
ATOM 970 N N . LYS A 1 127 ? -13.273 15.492 0.111 1 98.25 127 LYS A N 1
ATOM 971 C CA . LYS A 1 127 ? -14.711 15.477 0.345 1 98.25 127 LYS A CA 1
ATOM 972 C C . LYS A 1 127 ? -15.031 15.078 1.784 1 98.25 127 LYS A C 1
ATOM 974 O O . LYS A 1 127 ? -16.141 15.336 2.275 1 98.25 127 LYS A O 1
ATOM 979 N N . ILE A 1 128 ? -14.211 14.305 2.438 1 98.5 128 ILE A N 1
ATOM 980 C CA . ILE A 1 128 ? -14.531 13.812 3.773 1 98.5 128 ILE A CA 1
ATOM 981 C C . ILE A 1 128 ? -14.125 14.852 4.816 1 98.5 128 ILE A C 1
ATOM 983 O O . ILE A 1 128 ? -12.992 15.352 4.801 1 98.5 128 ILE A O 1
ATOM 987 N N . PRO A 1 129 ? -15.031 15.273 5.691 1 98.56 129 PRO A N 1
ATOM 988 C CA . PRO A 1 129 ? -14.781 16.391 6.609 1 98.56 129 PRO A CA 1
ATOM 989 C C . PRO A 1 129 ? -13.82 16.031 7.734 1 98.56 129 PRO A C 1
ATOM 991 O O . PRO A 1 129 ? -14.211 15.992 8.906 1 98.56 129 PRO A O 1
ATOM 994 N N . ILE A 1 130 ? -12.641 15.789 7.508 1 98.56 130 ILE A N 1
ATOM 995 C CA . ILE A 1 130 ? -11.492 15.641 8.391 1 98.56 130 ILE A CA 1
ATOM 996 C C . ILE A 1 130 ? -10.484 16.766 8.125 1 98.56 130 ILE A C 1
ATOM 998 O O . ILE A 1 130 ? -10.047 16.953 6.988 1 98.56 130 ILE A O 1
ATOM 1002 N N . TRP A 1 131 ? -10.195 17.562 9.102 1 97.44 131 TRP A N 1
ATOM 1003 C CA . TRP A 1 131 ? -9.281 18.688 8.906 1 97.44 131 TRP A CA 1
ATOM 1004 C C . TRP A 1 131 ? -8.078 18.578 9.836 1 97.44 131 TRP A C 1
ATOM 1006 O O . TRP A 1 131 ? -8.109 17.828 10.82 1 97.44 131 TRP A O 1
ATOM 1016 N N . LYS A 1 132 ? -7.02 19.203 9.398 1 97.44 132 LYS A N 1
ATOM 1017 C CA . LYS A 1 132 ? -5.797 19.156 10.195 1 97.44 132 LYS A CA 1
ATOM 1018 C C . LYS A 1 132 ? -5.281 20.562 10.477 1 97.44 132 LYS A C 1
ATOM 1020 O O . LYS A 1 132 ? -5.512 21.484 9.695 1 97.44 132 LYS A O 1
ATOM 1025 N N . LYS A 1 133 ? -4.652 20.672 11.586 1 96.25 133 LYS A N 1
ATOM 1026 C CA . LYS A 1 133 ? -3.914 21.875 11.961 1 96.25 133 LYS A CA 1
ATOM 1027 C C . LYS A 1 133 ? -2.434 21.562 12.172 1 96.25 133 LYS A C 1
ATOM 1029 O O . LYS A 1 133 ? -2.09 20.594 12.867 1 96.25 133 LYS A O 1
ATOM 1034 N N . GLU A 1 134 ? -1.552 22.359 11.547 1 95 134 GLU A N 1
ATOM 1035 C CA . GLU A 1 134 ? -0.117 22.203 11.758 1 95 134 GLU A CA 1
ATOM 1036 C C . GLU A 1 134 ? 0.311 22.797 13.102 1 95 134 GLU A C 1
ATOM 1038 O O . GLU A 1 134 ? -0.131 23.891 13.469 1 95 134 GLU A O 1
ATOM 1043 N N . VAL A 1 135 ? 1.088 22.047 13.805 1 94.81 135 VAL A N 1
ATOM 1044 C CA . VAL A 1 135 ? 1.664 22.531 15.055 1 94.81 135 VAL A CA 1
ATOM 1045 C C . VAL A 1 135 ? 3.172 22.703 14.898 1 94.81 135 VAL A C 1
ATOM 1047 O O . VAL A 1 135 ? 3.869 21.781 14.461 1 94.81 135 VAL A O 1
ATOM 1050 N N . TYR A 1 136 ? 3.713 23.875 15.258 1 93.44 136 TYR A N 1
ATOM 1051 C CA . TYR A 1 136 ? 5.109 24.234 15.031 1 93.44 136 TYR A CA 1
ATOM 1052 C C . TYR A 1 136 ? 5.875 24.281 16.344 1 93.44 136 TYR A C 1
ATOM 1054 O O . TYR A 1 136 ? 5.281 24.438 17.422 1 93.44 136 TYR A O 1
ATOM 1062 N N . ASP A 1 137 ? 7.195 24.109 16.234 1 89.75 137 ASP A N 1
ATOM 1063 C CA . ASP A 1 137 ? 8.062 24.266 17.406 1 89.75 137 ASP A CA 1
ATOM 1064 C C . ASP A 1 137 ? 8.062 25.719 17.891 1 89.75 137 ASP A C 1
ATOM 1066 O O . ASP A 1 137 ? 7.828 26.641 17.109 1 89.75 137 ASP A O 1
ATOM 1070 N N . THR A 1 138 ? 7.898 25.953 19.234 1 77.31 138 THR A N 1
ATOM 1071 C CA . THR A 1 138 ? 7.93 27.297 19.812 1 77.31 138 THR A CA 1
ATOM 1072 C C . THR A 1 138 ? 9.352 27.844 19.812 1 77.31 138 THR A C 1
ATOM 1074 O O . THR A 1 138 ? 10.312 27.094 20.062 1 77.31 138 THR A O 1
ATOM 1077 N N . GLN A 1 139 ? 9.719 28.562 18.922 1 60.41 139 GLN A N 1
ATOM 1078 C CA . GLN A 1 139 ? 11.023 29.219 19 1 60.41 139 GLN A CA 1
ATOM 1079 C C . GLN A 1 139 ? 11.258 29.781 20.391 1 60.41 139 GLN A C 1
ATOM 1081 O O . GLN A 1 139 ? 10.414 30.516 20.922 1 60.41 139 GLN A O 1
ATOM 1086 N N . ASP A 1 140 ? 11.586 29 21.312 1 50.81 140 ASP A N 1
ATOM 1087 C CA . ASP A 1 140 ? 12 29.609 22.562 1 50.81 140 ASP A CA 1
ATOM 1088 C C . ASP A 1 140 ? 12.883 30.828 22.328 1 50.81 140 ASP A C 1
ATOM 1090 O O . ASP A 1 140 ? 13.82 30.781 21.516 1 50.81 140 ASP A O 1
ATOM 1094 N N . SER A 1 141 ? 12.43 32.031 22.359 1 45.44 141 SER A N 1
ATOM 1095 C CA . SER A 1 141 ? 13.219 33.219 22.547 1 45.44 141 SER A CA 1
ATOM 1096 C C . SER A 1 141 ? 14.352 33 23.547 1 45.44 141 SER A C 1
ATOM 1098 O O . SER A 1 141 ? 14.109 32.562 24.672 1 45.44 141 SER A O 1
ATOM 1100 N N . SER A 1 142 ? 15.438 32.406 23.094 1 45.47 142 SER A N 1
ATOM 1101 C CA . SER A 1 142 ? 16.578 32.438 24 1 45.47 142 SER A CA 1
ATOM 1102 C C . SER A 1 142 ? 16.672 33.812 24.688 1 45.47 142 SER A C 1
ATOM 1104 O O . SER A 1 142 ? 16.656 34.844 24.016 1 45.47 142 SER A O 1
ATOM 1106 N N . TRP A 1 143 ? 16.203 33.781 25.828 1 44.72 143 TRP A N 1
ATOM 1107 C CA . TRP A 1 143 ? 16.5 34.969 26.625 1 44.72 143 TRP A CA 1
ATOM 1108 C C . TRP A 1 143 ? 17.984 35.344 26.531 1 44.72 143 TRP A C 1
ATOM 1110 O O . TRP A 1 143 ? 18.859 34.5 26.766 1 44.72 143 TRP A O 1
ATOM 1120 N N . LYS A 1 144 ? 18.297 35.969 25.5 1 45.94 144 LYS A N 1
ATOM 1121 C CA . LYS A 1 144 ? 19.656 36.5 25.484 1 45.94 144 LYS A CA 1
ATOM 1122 C C . LYS A 1 144 ? 19.938 37.281 26.766 1 45.94 144 LYS A C 1
ATOM 1124 O O . LYS A 1 144 ? 19.203 38.219 27.109 1 45.94 144 LYS A O 1
ATOM 1129 N N . GLU A 1 145 ? 20.484 36.531 27.75 1 45.22 145 GLU A N 1
ATOM 1130 C CA . GLU A 1 145 ? 20.984 37.25 28.906 1 45.22 145 GLU A CA 1
ATOM 1131 C C . GLU A 1 145 ? 21.891 38.406 28.469 1 45.22 145 GLU A C 1
ATOM 1133 O O . GLU A 1 145 ? 22.734 38.25 27.578 1 45.22 145 GLU A O 1
ATOM 1138 N N . ASN A 1 146 ? 21.406 39.562 28.453 1 44.12 146 ASN A N 1
ATOM 1139 C CA . ASN A 1 146 ? 22.266 40.719 28.25 1 44.12 146 ASN A CA 1
ATOM 1140 C C . ASN A 1 146 ? 23.562 40.625 29.031 1 44.12 146 ASN A C 1
ATOM 1142 O O . ASN A 1 146 ? 23.547 40.562 30.266 1 44.12 146 ASN A O 1
ATOM 1146 N N . PRO A 1 147 ? 24.594 40.062 28.391 1 46.34 147 PRO A N 1
ATOM 1147 C CA . PRO A 1 147 ? 25.875 39.969 29.109 1 46.34 147 PRO A CA 1
ATOM 1148 C C . PRO A 1 147 ? 26.188 41.219 29.922 1 46.34 147 PRO A C 1
ATOM 1150 O O . PRO A 1 147 ? 27.141 41.219 30.703 1 46.34 147 PRO A O 1
ATOM 1153 N N . GLU A 1 148 ? 25.625 42.375 29.516 1 43.78 148 GLU A N 1
ATOM 1154 C CA . GLU A 1 148 ? 26.047 43.594 30.188 1 43.78 148 GLU A CA 1
ATOM 1155 C C . GLU A 1 148 ? 25.484 43.688 31.594 1 43.78 148 GLU A C 1
ATOM 1157 O O . GLU A 1 148 ? 25.688 44.656 32.312 1 43.78 148 GLU A O 1
ATOM 1162 N N . CYS A 1 149 ? 24.453 42.781 31.984 1 40.47 149 CYS A N 1
ATOM 1163 C CA . CYS A 1 149 ? 23.984 43.062 33.312 1 40.47 149 CYS A CA 1
ATOM 1164 C C . CYS A 1 149 ? 24.953 42.531 34.375 1 40.47 149 CYS A C 1
ATOM 1166 O O . CYS A 1 149 ? 25.188 41.344 34.438 1 40.47 149 CYS A O 1
ATOM 1168 N N . SER A 1 150 ? 25.969 43.312 34.719 1 44.28 150 SER A N 1
ATOM 1169 C CA . SER A 1 150 ? 26.984 43.188 35.75 1 44.28 150 SER A CA 1
ATOM 1170 C C . SER A 1 150 ? 26.375 42.625 37.031 1 44.28 150 SER A C 1
ATOM 1172 O O . SER A 1 150 ? 27.109 42.188 37.938 1 44.28 150 SER A O 1
ATOM 1174 N N . TRP A 1 151 ? 25.016 42.875 37.344 1 43.91 151 TRP A N 1
ATOM 1175 C CA . TRP A 1 151 ? 24.578 42.594 38.719 1 43.91 151 TRP A CA 1
ATOM 1176 C C . TRP A 1 151 ? 24.391 41.094 38.938 1 43.91 151 TRP A C 1
ATOM 1178 O O . TRP A 1 151 ? 24.188 40.656 40.062 1 43.91 151 TRP A O 1
ATOM 1188 N N . ALA A 1 152 ? 24.219 40.281 37.906 1 42.66 152 ALA A N 1
ATOM 1189 C CA . ALA A 1 152 ? 23.969 38.844 38.125 1 42.66 152 ALA A CA 1
ATOM 1190 C C . ALA A 1 152 ? 25.172 38.156 38.75 1 42.66 152 ALA A C 1
ATOM 1192 O O . ALA A 1 152 ? 25.094 37 39.156 1 42.66 152 ALA A O 1
ATOM 1193 N N . ALA A 1 153 ? 26.328 38.656 38.625 1 40.19 153 ALA A N 1
ATOM 1194 C CA . ALA A 1 153 ? 27.5 38.031 39.219 1 40.19 153 ALA A CA 1
ATOM 1195 C C . ALA A 1 153 ? 27.422 38.094 40.75 1 40.19 153 ALA A C 1
ATOM 1197 O O . ALA A 1 153 ? 28.047 37.25 41.438 1 40.19 153 ALA A O 1
ATOM 1198 N N . HIS A 1 154 ? 26.969 39.188 41.438 1 39.88 154 HIS A N 1
ATOM 1199 C CA . HIS A 1 154 ? 27.328 39.438 42.812 1 39.88 154 HIS A CA 1
ATOM 1200 C C . HIS A 1 154 ? 26.531 38.562 43.781 1 39.88 154 HIS A C 1
ATOM 1202 O O . HIS A 1 154 ? 26.719 38.625 45 1 39.88 154 HIS A O 1
ATOM 1208 N N . SER A 1 155 ? 25.375 38 43.375 1 37.56 155 SER A N 1
ATOM 1209 C CA . SER A 1 155 ? 24.594 37.625 44.562 1 37.56 155 SER A CA 1
ATOM 1210 C C . SER A 1 155 ? 25.125 36.344 45.188 1 37.56 155 SER A C 1
ATOM 1212 O O . SER A 1 155 ? 24.578 35.875 46.188 1 37.56 155 SER A O 1
ATOM 1214 N N . LYS A 1 156 ? 25.938 35.656 44.469 1 39 156 LYS A N 1
ATOM 1215 C CA . LYS A 1 156 ? 26.25 34.406 45.188 1 39 156 LYS A CA 1
ATOM 1216 C C . LYS A 1 156 ? 27.281 34.625 46.281 1 39 156 LYS A C 1
ATOM 1218 O O . LYS A 1 156 ? 28.438 34.219 46.125 1 39 156 LYS A O 1
ATOM 1223 N N . GLY A 1 157 ? 27.391 35.875 46.844 1 31.72 157 GLY A N 1
ATOM 1224 C CA . GLY A 1 157 ? 28.422 36.125 47.844 1 31.72 157 GLY A CA 1
ATOM 1225 C C . GLY A 1 157 ? 28.375 35.156 49 1 31.72 157 GLY A C 1
ATOM 1226 O O . GLY A 1 157 ? 27.422 34.375 49.125 1 31.72 157 GLY A O 1
ATOM 1227 N N . SER A 1 158 ? 29.031 35.594 50.219 1 36.56 158 SER A N 1
ATOM 1228 C CA . SER A 1 158 ? 29.906 35.281 51.344 1 36.56 158 SER A CA 1
ATOM 1229 C C . SER A 1 158 ? 29.141 34.656 52.5 1 36.56 158 SER A C 1
ATOM 1231 O O . SER A 1 158 ? 29.609 34.688 53.656 1 36.56 158 SER A O 1
ATOM 1233 N N . GLN A 1 159 ? 27.859 34.188 52.406 1 31.66 159 GLN A N 1
ATOM 1234 C CA . GLN A 1 159 ? 27.344 34 53.75 1 31.66 159 GLN A CA 1
ATOM 1235 C C . GLN A 1 159 ? 28.125 32.906 54.469 1 31.66 159 GLN A C 1
ATOM 1237 O O . GLN A 1 159 ? 27.672 32.406 55.5 1 31.66 159 GLN A O 1
ATOM 1242 N N . GLU A 1 160 ? 29.078 32.344 53.938 1 27.97 160 GLU A N 1
ATOM 1243 C CA . GLU A 1 160 ? 29.625 31.234 54.75 1 27.97 160 GLU A CA 1
ATOM 1244 C C . GLU A 1 160 ? 30.297 31.766 56.031 1 27.97 160 GLU A C 1
ATOM 1246 O O . GLU A 1 160 ? 30.719 31 56.875 1 27.97 160 GLU A O 1
ATOM 1251 N N . ALA A 1 161 ? 31.047 32.938 56.062 1 29.83 161 ALA A N 1
ATOM 1252 C CA . ALA A 1 161 ? 32.219 32.938 56.938 1 29.83 161 ALA A CA 1
ATOM 1253 C C . ALA A 1 161 ? 31.781 32.938 58.406 1 29.83 161 ALA A C 1
ATOM 1255 O O . ALA A 1 161 ? 32.531 32.5 59.281 1 29.83 161 ALA A O 1
ATOM 1256 N N . SER A 1 162 ? 30.812 33.781 58.875 1 25.97 162 SER A N 1
ATOM 1257 C CA . SER A 1 162 ? 31.203 34.562 60.031 1 25.97 162 SER A CA 1
ATOM 1258 C C . SER A 1 162 ? 31.266 33.719 61.281 1 25.97 162 SER A C 1
ATOM 1260 O O . SER A 1 162 ? 32.219 33.781 62.062 1 25.97 162 SER A O 1
ATOM 1262 N N . ASP A 1 163 ? 30.25 33.719 62.25 1 26.33 163 ASP A N 1
ATOM 1263 C CA . ASP A 1 163 ? 30.422 34.094 63.656 1 26.33 163 ASP A CA 1
ATOM 1264 C C . ASP A 1 163 ? 30.953 32.906 64.438 1 26.33 163 ASP A C 1
ATOM 1266 O O . ASP A 1 163 ? 30.406 31.812 64.375 1 26.33 163 ASP A O 1
ATOM 1270 N N . ASN A 1 164 ? 32.25 33.062 64.938 1 28.31 164 ASN A N 1
ATOM 1271 C CA . ASN A 1 164 ? 33.281 32.406 65.812 1 28.31 164 ASN A CA 1
ATOM 1272 C C . ASN A 1 164 ? 32.719 32.031 67.188 1 28.31 164 ASN A C 1
ATOM 1274 O O . ASN A 1 164 ? 33.375 31.312 67.938 1 28.31 164 ASN A O 1
ATOM 1278 N N . VAL A 1 165 ? 31.562 32.656 67.688 1 26.25 165 VAL A N 1
ATOM 1279 C CA . VAL A 1 165 ? 31.531 32.375 69.125 1 26.25 165 VAL A CA 1
ATOM 1280 C C . VAL A 1 165 ? 31.172 30.922 69.375 1 26.25 165 VAL A C 1
ATOM 1282 O O . VAL A 1 165 ? 30.375 30.344 68.625 1 26.25 165 VAL A O 1
ATOM 1285 N N . MET B 1 1 ? 24.625 22.359 -3.229 1 28.28 1 MET B N 1
ATOM 1286 C CA . MET B 1 1 ? 24.312 21.109 -3.918 1 28.28 1 MET B CA 1
ATOM 1287 C C . MET B 1 1 ? 23.625 20.125 -2.977 1 28.28 1 MET B C 1
ATOM 1289 O O . MET B 1 1 ? 24.219 19.672 -2.008 1 28.28 1 MET B O 1
ATOM 1293 N N . SER B 1 2 ? 22.438 20.406 -2.521 1 36.5 2 SER B N 1
ATOM 1294 C CA . SER B 1 2 ? 21.812 19.625 -1.469 1 36.5 2 SER B CA 1
ATOM 1295 C C . SER B 1 2 ? 22.062 18.125 -1.678 1 36.5 2 SER B C 1
ATOM 1297 O O . SER B 1 2 ? 21.891 17.625 -2.787 1 36.5 2 SER B O 1
ATOM 1299 N N . HIS B 1 3 ? 23.047 17.578 -1.174 1 36.91 3 HIS B N 1
ATOM 1300 C CA . HIS B 1 3 ? 23.422 16.172 -1.214 1 36.91 3 HIS B CA 1
ATOM 1301 C C . HIS B 1 3 ? 22.203 15.273 -1.321 1 36.91 3 HIS B C 1
ATOM 1303 O O . HIS B 1 3 ? 21.328 15.289 -0.443 1 36.91 3 HIS B O 1
ATOM 1309 N N . SER B 1 4 ? 21.453 15.164 -2.412 1 42.84 4 SER B N 1
ATOM 1310 C CA . SER B 1 4 ? 20.391 14.203 -2.674 1 42.84 4 SER B CA 1
ATOM 1311 C C . SER B 1 4 ? 20.641 12.898 -1.926 1 42.84 4 SER B C 1
ATOM 1313 O O . SER B 1 4 ? 21.594 12.18 -2.213 1 42.84 4 SER B O 1
ATOM 1315 N N . GLU B 1 5 ? 20.75 12.875 -0.681 1 53.72 5 GLU B N 1
ATOM 1316 C CA . GLU B 1 5 ? 20.922 11.633 0.055 1 53.72 5 GLU B CA 1
ATOM 1317 C C . GLU B 1 5 ? 20.297 10.453 -0.694 1 53.72 5 GLU B C 1
ATOM 1319 O O . GLU B 1 5 ? 19.188 10.562 -1.215 1 53.72 5 GLU B O 1
ATOM 1324 N N . ASP B 1 6 ? 21.125 9.719 -1.391 1 76.56 6 ASP B N 1
ATOM 1325 C CA . ASP B 1 6 ? 20.766 8.523 -2.137 1 76.56 6 ASP B CA 1
ATOM 1326 C C . ASP B 1 6 ? 19.703 7.715 -1.39 1 76.56 6 ASP B C 1
ATOM 1328 O O . ASP B 1 6 ? 19.812 7.48 -0.186 1 76.56 6 ASP B O 1
ATOM 1332 N N . GLY B 1 7 ? 18.5 7.648 -2.018 1 92.38 7 GLY B N 1
ATOM 1333 C CA . GLY B 1 7 ? 17.422 6.859 -1.443 1 92.38 7 GLY B CA 1
ATOM 1334 C C . GLY B 1 7 ? 17.844 5.441 -1.104 1 92.38 7 GLY B C 1
ATOM 1335 O O . GLY B 1 7 ? 18.75 4.887 -1.733 1 92.38 7 GLY B O 1
ATOM 1336 N N . ARG B 1 8 ? 17.453 4.938 -0.053 1 97 8 ARG B N 1
ATOM 1337 C CA . ARG B 1 8 ? 17.703 3.561 0.36 1 97 8 ARG B CA 1
ATOM 1338 C C . ARG B 1 8 ? 16.922 2.578 -0.495 1 97 8 ARG B C 1
ATOM 1340 O O . ARG B 1 8 ? 15.734 2.801 -0.777 1 97 8 ARG B O 1
ATOM 1347 N N . ASP B 1 9 ? 17.641 1.545 -0.959 1 98.69 9 ASP B N 1
ATOM 1348 C CA . ASP B 1 9 ? 17.031 0.446 -1.697 1 98.69 9 ASP B CA 1
ATOM 1349 C C . ASP B 1 9 ? 17.188 -0.874 -0.943 1 98.69 9 ASP B C 1
ATOM 1351 O O . ASP B 1 9 ? 18.297 -1.312 -0.662 1 98.69 9 ASP B O 1
ATOM 1355 N N . VAL B 1 10 ? 16.125 -1.493 -0.606 1 98.81 10 VAL B N 1
ATOM 1356 C CA . VAL B 1 10 ? 16.156 -2.764 0.11 1 98.81 10 VAL B CA 1
ATOM 1357 C C . VAL B 1 10 ? 15.477 -3.846 -0.721 1 98.81 10 VAL B C 1
ATOM 1359 O O . VAL B 1 10 ? 14.336 -3.67 -1.161 1 98.81 10 VAL B O 1
ATOM 1362 N N . PHE B 1 11 ? 16.156 -4.875 -0.966 1 98.88 11 PHE B N 1
ATOM 1363 C CA . PHE B 1 11 ? 15.633 -6.047 -1.657 1 98.88 11 PHE B CA 1
ATOM 1364 C C . PHE B 1 11 ? 15.883 -7.312 -0.844 1 98.88 11 PHE B C 1
ATOM 1366 O O . PHE B 1 11 ? 17.031 -7.625 -0.512 1 98.88 11 PHE B O 1
ATOM 1373 N N . LYS B 1 12 ? 14.867 -8.023 -0.501 1 98.81 12 LYS B N 1
ATOM 1374 C CA . LYS B 1 12 ? 15 -9.242 0.297 1 98.81 12 LYS B CA 1
ATOM 1375 C C . LYS B 1 12 ? 14.273 -10.414 -0.36 1 98.81 12 LYS B C 1
ATOM 1377 O O . LYS B 1 12 ? 13.102 -10.289 -0.737 1 98.81 12 LYS B O 1
ATOM 1382 N N . LEU B 1 13 ? 14.922 -11.43 -0.625 1 98.81 13 LEU B N 1
ATOM 1383 C CA . LEU B 1 13 ? 14.375 -12.734 -0.98 1 98.81 13 LEU B CA 1
ATOM 1384 C C . LEU B 1 13 ? 14.43 -13.688 0.207 1 98.81 13 LEU B C 1
ATOM 1386 O O . LEU B 1 13 ? 15.477 -13.836 0.841 1 98.81 13 LEU B O 1
ATOM 1390 N N . THR B 1 14 ? 13.281 -14.32 0.523 1 98.81 14 THR B N 1
ATOM 1391 C CA . THR B 1 14 ? 13.234 -15.133 1.731 1 98.81 14 THR B CA 1
ATOM 1392 C C . THR B 1 14 ? 12.164 -16.219 1.607 1 98.81 14 THR B C 1
ATOM 1394 O O . THR B 1 14 ? 11.141 -16.016 0.942 1 98.81 14 THR B O 1
ATOM 1397 N N . PRO B 1 15 ? 12.344 -17.344 2.219 1 98.31 15 PRO B N 1
ATOM 1398 C CA . PRO B 1 15 ? 11.266 -18.344 2.268 1 98.31 15 PRO B CA 1
ATOM 1399 C C . PRO B 1 15 ? 10.242 -18.047 3.357 1 98.31 15 PRO B C 1
ATOM 1401 O O . PRO B 1 15 ? 9.188 -18.688 3.41 1 98.31 15 PRO B O 1
ATOM 1404 N N . ASP B 1 16 ? 10.469 -17.062 4.172 1 98.38 16 ASP B N 1
ATOM 1405 C CA . ASP B 1 16 ? 9.648 -16.781 5.348 1 98.38 16 ASP B CA 1
ATOM 1406 C C . ASP B 1 16 ? 8.492 -15.859 5.008 1 98.38 16 ASP B C 1
ATOM 1408 O O . ASP B 1 16 ? 8.516 -15.18 3.977 1 98.38 16 ASP B O 1
ATOM 1412 N N . TRP B 1 17 ? 7.578 -15.844 5.91 1 98.06 17 TRP B N 1
ATOM 1413 C CA . TRP B 1 17 ? 6.445 -14.93 5.809 1 98.06 17 TRP B CA 1
ATOM 1414 C C . TRP B 1 17 ? 6.926 -13.484 5.711 1 98.06 17 TRP B C 1
ATOM 1416 O O . TRP B 1 17 ? 7.898 -13.102 6.363 1 98.06 17 TRP B O 1
ATOM 1426 N N . LEU B 1 18 ? 6.215 -12.664 4.949 1 98.56 18 LEU B N 1
ATOM 1427 C CA . LEU B 1 18 ? 6.582 -11.266 4.762 1 98.56 18 LEU B CA 1
ATOM 1428 C C . LEU B 1 18 ? 5.844 -10.367 5.75 1 98.56 18 LEU B C 1
ATOM 1430 O O . LEU B 1 18 ? 4.617 -10.453 5.871 1 98.56 18 LEU B O 1
ATOM 1434 N N . SER B 1 19 ? 6.586 -9.617 6.426 1 97.75 19 SER B N 1
ATOM 1435 C CA . SER B 1 19 ? 6 -8.609 7.301 1 97.75 19 SER B CA 1
ATOM 1436 C C . SER B 1 19 ? 5.758 -7.301 6.547 1 97.75 19 SER B C 1
ATOM 1438 O O . SER B 1 19 ? 6.703 -6.625 6.145 1 97.75 19 SER B O 1
ATOM 1440 N N . VAL B 1 20 ? 4.496 -6.863 6.422 1 98.69 20 VAL B N 1
ATOM 1441 C CA . VAL B 1 20 ? 4.172 -5.598 5.77 1 98.69 20 VAL B CA 1
ATOM 1442 C C . VAL B 1 20 ? 4.777 -4.438 6.562 1 98.69 20 VAL B C 1
ATOM 1444 O O . VAL B 1 20 ? 5.328 -3.502 5.977 1 98.69 20 VAL B O 1
ATOM 1447 N N . GLN B 1 21 ? 4.746 -4.574 7.848 1 97.56 21 GLN B N 1
ATOM 1448 C CA . GLN B 1 21 ? 5.27 -3.52 8.719 1 97.56 21 GLN B CA 1
ATOM 1449 C C . GLN B 1 21 ? 6.77 -3.332 8.516 1 97.56 21 GLN B C 1
ATOM 1451 O O . GLN B 1 21 ? 7.262 -2.203 8.484 1 97.56 21 GLN B O 1
ATOM 1456 N N . GLU B 1 22 ? 7.512 -4.434 8.406 1 98 22 GLU B N 1
ATOM 1457 C CA . GLU B 1 22 ? 8.953 -4.34 8.18 1 98 22 GLU B CA 1
ATOM 1458 C C . GLU B 1 22 ? 9.258 -3.566 6.902 1 98 22 GLU B C 1
ATOM 1460 O O . GLU B 1 22 ? 10.18 -2.75 6.871 1 98 22 GLU B O 1
ATOM 1465 N N . VAL B 1 23 ? 8.469 -3.82 5.906 1 98.88 23 VAL B N 1
ATOM 1466 C CA . VAL B 1 23 ? 8.68 -3.182 4.613 1 98.88 23 VAL B CA 1
ATOM 1467 C C . VAL B 1 23 ? 8.352 -1.693 4.707 1 98.88 23 VAL B C 1
ATOM 1469 O O . VAL B 1 23 ? 9.094 -0.854 4.191 1 98.88 23 VAL B O 1
ATOM 1472 N N . VAL B 1 24 ? 7.27 -1.364 5.367 1 98.88 24 VAL B N 1
ATOM 1473 C CA . VAL B 1 24 ? 6.859 0.023 5.551 1 98.88 24 VAL B CA 1
ATOM 1474 C C . VAL B 1 24 ? 7.906 0.769 6.375 1 98.88 24 VAL B C 1
ATOM 1476 O O . VAL B 1 24 ? 8.297 1.886 6.031 1 98.88 24 VAL B O 1
ATOM 1479 N N . ASP B 1 25 ? 8.43 0.144 7.426 1 98.25 25 ASP B N 1
ATOM 1480 C CA . ASP B 1 25 ? 9.43 0.762 8.289 1 98.25 25 ASP B CA 1
ATOM 1481 C C . ASP B 1 25 ? 10.719 1.039 7.516 1 98.25 25 ASP B C 1
ATOM 1483 O O . ASP B 1 25 ? 11.406 2.029 7.777 1 98.25 25 ASP B O 1
ATOM 1487 N N . ALA B 1 26 ? 11.023 0.198 6.602 1 98.69 26 ALA B N 1
ATOM 1488 C CA . ALA B 1 26 ? 12.273 0.292 5.855 1 98.69 26 ALA B CA 1
ATOM 1489 C C . ALA B 1 26 ? 12.297 1.543 4.98 1 98.69 26 ALA B C 1
ATOM 1491 O O . ALA B 1 26 ? 13.367 2.029 4.613 1 98.69 26 ALA B O 1
ATOM 1492 N N . VAL B 1 27 ? 11.102 2.111 4.691 1 98.81 27 VAL B N 1
ATOM 1493 C CA . VAL B 1 27 ? 11.109 3.211 3.734 1 98.81 27 VAL B CA 1
ATOM 1494 C C . VAL B 1 27 ? 10.727 4.512 4.438 1 98.81 27 VAL B C 1
ATOM 1496 O O . VAL B 1 27 ? 10.758 5.586 3.832 1 98.81 27 VAL B O 1
ATOM 1499 N N . GLY B 1 28 ? 10.359 4.426 5.641 1 98.06 28 GLY B N 1
ATOM 1500 C CA . GLY B 1 28 ? 9.93 5.609 6.367 1 98.06 28 GLY B CA 1
ATOM 1501 C C . GLY B 1 28 ? 10.977 6.707 6.387 1 98.06 28 GLY B C 1
ATOM 1502 O O . GLY B 1 28 ? 12.172 6.43 6.496 1 98.06 28 GLY B O 1
ATOM 1503 N N . SER B 1 29 ? 10.477 7.98 6.266 1 97.44 29 SER B N 1
ATOM 1504 C CA . SER B 1 29 ? 11.328 9.164 6.305 1 97.44 29 SER B CA 1
ATOM 1505 C C . SER B 1 29 ? 10.555 10.391 6.781 1 97.44 29 SER B C 1
ATOM 1507 O O . SER B 1 29 ? 9.398 10.586 6.391 1 97.44 29 SER B O 1
ATOM 1509 N N . SER B 1 30 ? 11.203 11.219 7.547 1 96.44 30 SER B N 1
ATOM 1510 C CA . SER B 1 30 ? 10.547 12.422 8.047 1 96.44 30 SER B CA 1
ATOM 1511 C C . SER B 1 30 ? 10.312 13.43 6.922 1 96.44 30 SER B C 1
ATOM 1513 O O . SER B 1 30 ? 9.523 14.359 7.074 1 96.44 30 SER B O 1
ATOM 1515 N N . SER B 1 31 ? 11.008 13.227 5.859 1 96.69 31 SER B N 1
ATOM 1516 C CA . SER B 1 31 ? 10.844 14.141 4.734 1 96.69 31 SER B CA 1
ATOM 1517 C C . SER B 1 31 ? 9.719 13.688 3.811 1 96.69 31 SER B C 1
ATOM 1519 O O . SER B 1 31 ? 9.383 14.383 2.846 1 96.69 31 SER B O 1
ATOM 1521 N N . CYS B 1 32 ? 9.164 12.516 4.105 1 98.19 32 CYS B N 1
ATOM 1522 C CA . CYS B 1 32 ? 8.141 11.938 3.236 1 98.19 32 CYS B CA 1
ATOM 1523 C C . CYS B 1 32 ? 6.781 11.938 3.92 1 98.19 32 CYS B C 1
ATOM 1525 O O . CYS B 1 32 ? 6.648 11.453 5.047 1 98.19 32 CYS B O 1
ATOM 1527 N N . GLY B 1 33 ? 5.816 12.438 3.182 1 98.5 33 GLY B N 1
ATOM 1528 C CA . GLY B 1 33 ? 4.457 12.445 3.699 1 98.5 33 GLY B CA 1
ATOM 1529 C C . GLY B 1 33 ? 3.605 11.312 3.164 1 98.5 33 GLY B C 1
ATOM 1530 O O . GLY B 1 33 ? 2.4 11.258 3.418 1 98.5 33 GLY B O 1
ATOM 1531 N N . ALA B 1 34 ? 4.305 10.422 2.363 1 98.88 34 ALA B N 1
ATOM 1532 C CA . ALA B 1 34 ? 3.52 9.375 1.717 1 98.88 34 ALA B CA 1
ATOM 1533 C C . ALA B 1 34 ? 4.328 8.086 1.571 1 98.88 34 ALA B C 1
ATOM 1535 O O . ALA B 1 34 ? 5.52 8.133 1.25 1 98.88 34 ALA B O 1
ATOM 1536 N N . VAL B 1 35 ? 3.686 7.012 1.849 1 98.94 35 VAL B N 1
ATOM 1537 C CA . VAL B 1 35 ? 4.188 5.68 1.523 1 98.94 35 VAL B CA 1
ATOM 1538 C C . VAL B 1 35 ? 3.16 4.934 0.676 1 98.94 35 VAL B C 1
ATOM 1540 O O . VAL B 1 35 ? 2.002 4.789 1.076 1 98.94 35 VAL B O 1
ATOM 1543 N N . SER B 1 36 ? 3.553 4.504 -0.508 1 98.94 36 SER B N 1
ATOM 1544 C CA . SER B 1 36 ? 2.744 3.652 -1.374 1 98.94 36 SER B CA 1
ATOM 1545 C C . SER B 1 36 ? 3.178 2.193 -1.275 1 98.94 36 SER B C 1
ATOM 1547 O O . SER B 1 36 ? 4.363 1.881 -1.415 1 98.94 36 SER B O 1
ATOM 1549 N N . VAL B 1 37 ? 2.188 1.314 -0.977 1 99 37 VAL B N 1
ATOM 1550 C CA . VAL B 1 37 ? 2.486 -0.091 -0.723 1 99 37 VAL B CA 1
ATOM 1551 C C . VAL B 1 37 ? 1.663 -0.973 -1.659 1 99 37 VAL B C 1
ATOM 1553 O O . VAL B 1 37 ? 0.483 -0.706 -1.896 1 99 37 VAL B O 1
ATOM 1556 N N . PHE B 1 38 ? 2.283 -1.942 -2.176 1 99 38 PHE B N 1
ATOM 1557 C CA . PHE B 1 38 ? 1.605 -2.992 -2.928 1 99 38 PHE B CA 1
ATOM 1558 C C . PHE B 1 38 ? 1.917 -4.363 -2.342 1 99 38 PHE B C 1
ATOM 1560 O O . PHE B 1 38 ? 3.061 -4.645 -1.975 1 99 38 PHE B O 1
ATOM 1567 N N . ILE B 1 39 ? 0.908 -5.18 -2.273 1 98.94 39 ILE B N 1
ATOM 1568 C CA . ILE B 1 39 ? 1.022 -6.551 -1.789 1 98.94 39 ILE B CA 1
ATOM 1569 C C . ILE B 1 39 ? 0.417 -7.512 -2.811 1 98.94 39 ILE B C 1
ATOM 1571 O O . ILE B 1 39 ? -0.769 -7.414 -3.135 1 98.94 39 ILE B O 1
ATOM 1575 N N . GLY B 1 40 ? 1.197 -8.398 -3.33 1 98.88 40 GLY B N 1
ATOM 1576 C CA . GLY B 1 40 ? 0.696 -9.508 -4.125 1 98.88 40 GLY B CA 1
ATOM 1577 C C . GLY B 1 40 ? 0.432 -10.758 -3.305 1 98.88 40 GLY B C 1
ATOM 1578 O O . GLY B 1 40 ? 1.292 -11.195 -2.539 1 98.88 40 GLY B O 1
ATOM 1579 N N . THR B 1 41 ? -0.733 -11.328 -3.463 1 98.75 41 THR B N 1
ATOM 1580 C CA . THR B 1 41 ? -1.101 -12.523 -2.713 1 98.75 41 THR B CA 1
ATOM 1581 C C . THR B 1 41 ? -1.507 -13.648 -3.656 1 98.75 41 THR B C 1
ATOM 1583 O O . THR B 1 41 ? -1.894 -13.398 -4.801 1 98.75 41 THR B O 1
ATOM 1586 N N . THR B 1 42 ? -1.38 -14.875 -3.195 1 98.19 42 THR B N 1
ATOM 1587 C CA . THR B 1 42 ? -1.807 -16.031 -3.979 1 98.19 42 THR B CA 1
ATOM 1588 C C . THR B 1 42 ? -3.328 -16.125 -4.012 1 98.19 42 THR B C 1
ATOM 1590 O O . THR B 1 42 ? -3.977 -16.188 -2.965 1 98.19 42 THR B O 1
ATOM 1593 N N . ARG B 1 43 ? -3.852 -16.172 -5.203 1 97.06 43 ARG B N 1
ATOM 1594 C CA . ARG B 1 43 ? -5.297 -16.297 -5.363 1 97.06 43 ARG B CA 1
ATOM 1595 C C . ARG B 1 43 ? -5.715 -17.766 -5.48 1 97.06 43 ARG B C 1
ATOM 1597 O O . ARG B 1 43 ? -4.941 -18.594 -5.957 1 97.06 43 ARG B O 1
ATOM 1604 N N . GLU B 1 44 ? -6.922 -17.953 -5.129 1 95.56 44 GLU B N 1
ATOM 1605 C CA . GLU B 1 44 ? -7.512 -19.281 -5.277 1 95.56 44 GLU B CA 1
ATOM 1606 C C . GLU B 1 44 ? -8.141 -19.453 -6.656 1 95.56 44 GLU B C 1
ATOM 1608 O O . GLU B 1 44 ? -9.352 -19.688 -6.77 1 95.56 44 GLU B O 1
ATOM 1613 N N . ASP B 1 45 ? -7.426 -19.484 -7.629 1 93.31 45 ASP B N 1
ATOM 1614 C CA . ASP B 1 45 ? -7.93 -19.656 -8.984 1 93.31 45 ASP B CA 1
ATOM 1615 C C . ASP B 1 45 ? -8.305 -21.109 -9.25 1 93.31 45 ASP B C 1
ATOM 1617 O O . ASP B 1 45 ? -7.859 -22.016 -8.539 1 93.31 45 ASP B O 1
ATOM 1621 N N . GLU B 1 46 ? -9.195 -21.219 -10.117 1 91.44 46 GLU B N 1
ATOM 1622 C CA . GLU B 1 46 ? -9.617 -22.547 -10.555 1 91.44 46 GLU B CA 1
ATOM 1623 C C . GLU B 1 46 ? -9.398 -22.719 -12.055 1 91.44 46 GLU B C 1
ATOM 1625 O O . GLU B 1 46 ? -9.719 -21.828 -12.852 1 91.44 46 GLU B O 1
ATOM 1630 N N . LEU B 1 47 ? -8.773 -23.844 -12.352 1 86.88 47 LE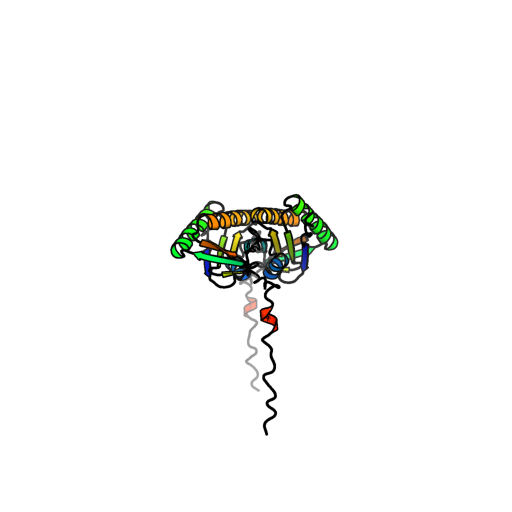U B N 1
ATOM 1631 C CA . LEU B 1 47 ? -8.555 -24.203 -13.742 1 86.88 47 LEU B CA 1
ATOM 1632 C C . LEU B 1 47 ? -8.977 -25.656 -14 1 86.88 47 LEU B C 1
ATOM 1634 O O . LEU B 1 47 ? -8.438 -26.578 -13.391 1 86.88 47 LEU B O 1
ATOM 1638 N N . GLY B 1 48 ? -9.898 -25.781 -14.969 1 88.81 48 GLY B N 1
ATOM 1639 C CA . GLY B 1 48 ? -10.336 -27.125 -15.336 1 88.81 48 GLY B CA 1
ATOM 1640 C C . GLY B 1 48 ? -10.875 -27.922 -14.164 1 88.81 48 GLY B C 1
ATOM 1641 O O . GLY B 1 48 ? -10.578 -29.109 -14.016 1 88.81 48 GLY B O 1
ATOM 1642 N N . GLY B 1 49 ? -11.477 -27.25 -13.297 1 88.5 49 GLY B N 1
ATOM 1643 C CA . GLY B 1 49 ? -12.086 -27.938 -12.164 1 88.5 49 GLY B CA 1
ATOM 1644 C C . GLY B 1 49 ? -11.125 -28.156 -11.016 1 88.5 49 GLY B C 1
ATOM 1645 O O . GLY B 1 49 ? -11.508 -28.688 -9.969 1 88.5 49 GLY B O 1
ATOM 1646 N N . ARG B 1 50 ? -9.891 -27.859 -11.227 1 91.81 50 ARG B N 1
ATOM 1647 C CA . ARG B 1 50 ? -8.898 -27.953 -10.164 1 91.81 50 ARG B CA 1
ATOM 1648 C C . ARG B 1 50 ? -8.641 -26.594 -9.523 1 91.81 50 ARG B C 1
ATOM 1650 O O . ARG B 1 50 ? -8.602 -25.578 -10.211 1 91.81 50 ARG B O 1
ATOM 1657 N N . LYS B 1 51 ? -8.406 -26.641 -8.258 1 94.25 51 LYS B N 1
ATOM 1658 C CA . LYS B 1 51 ? -8.188 -25.406 -7.516 1 94.25 51 LYS B CA 1
ATOM 1659 C C . LYS B 1 51 ? -6.711 -25.203 -7.188 1 94.25 51 LYS B C 1
ATOM 1661 O O . LYS B 1 51 ? -6.023 -26.156 -6.812 1 94.25 51 LYS B O 1
ATOM 1666 N N . VAL B 1 52 ? -6.32 -24.016 -7.301 1 95.31 52 VAL B N 1
ATOM 1667 C CA . VAL B 1 52 ? -4.969 -23.672 -6.863 1 95.31 52 VAL B CA 1
ATOM 1668 C C . VAL B 1 52 ? -4.895 -23.719 -5.34 1 95.31 52 VAL B C 1
ATOM 1670 O O . VAL B 1 52 ? -5.715 -23.109 -4.652 1 95.31 52 VAL B O 1
ATOM 1673 N N . THR B 1 53 ? -3.84 -24.422 -4.863 1 96.06 53 THR B N 1
ATOM 1674 C CA . THR B 1 53 ? -3.652 -24.484 -3.416 1 96.06 53 THR B CA 1
ATOM 1675 C C . THR B 1 53 ? -2.504 -23.578 -2.982 1 96.06 53 THR B C 1
ATOM 1677 O O . THR B 1 53 ? -2.385 -23.234 -1.803 1 96.06 53 THR B O 1
ATOM 1680 N N . GLY B 1 54 ? -1.638 -23.234 -3.885 1 97.38 54 GLY B N 1
ATOM 1681 C CA . GLY B 1 54 ? -0.518 -22.344 -3.613 1 97.38 54 GLY B CA 1
ATOM 1682 C C . GLY B 1 54 ? 0.414 -22.188 -4.801 1 97.38 54 GLY B C 1
ATOM 1683 O O . GLY B 1 54 ? 0.146 -22.703 -5.883 1 97.38 54 GLY B O 1
ATOM 1684 N N . LEU B 1 55 ? 1.396 -21.328 -4.57 1 97.94 55 LEU B N 1
ATOM 1685 C CA . LEU B 1 55 ? 2.443 -21.094 -5.559 1 97.94 55 LEU B CA 1
ATOM 1686 C C . LEU B 1 55 ? 3.812 -21.469 -5.004 1 97.94 55 LEU B C 1
ATOM 1688 O O . LEU B 1 55 ? 4.066 -21.297 -3.807 1 97.94 55 LEU B O 1
ATOM 1692 N N . GLU B 1 56 ? 4.641 -21.984 -5.852 1 98.31 56 GLU B N 1
ATOM 1693 C CA . GL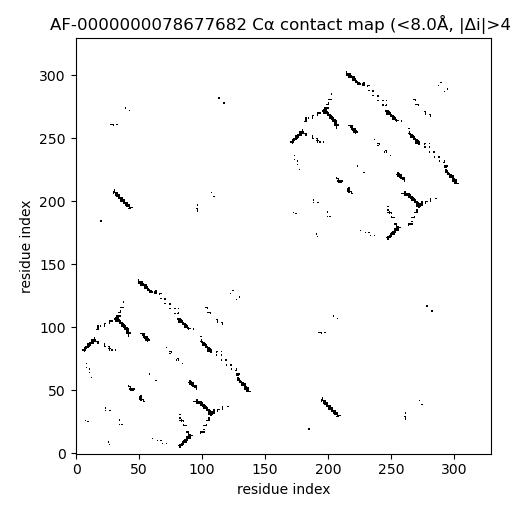U B 1 56 ? 6.043 -22.219 -5.531 1 98.31 56 GLU B CA 1
ATOM 1694 C C . GLU B 1 56 ? 6.949 -21.266 -6.301 1 98.31 56 GLU B C 1
ATOM 1696 O O . GLU B 1 56 ? 6.914 -21.219 -7.531 1 98.31 56 GLU B O 1
ATOM 1701 N N . TYR B 1 57 ? 7.793 -20.547 -5.547 1 98.56 57 TYR B N 1
ATOM 1702 C CA . TYR B 1 57 ? 8.633 -19.531 -6.18 1 98.56 57 TYR B CA 1
ATOM 1703 C C . TYR B 1 57 ? 10.094 -19.953 -6.172 1 98.56 57 TYR B C 1
ATOM 1705 O O . TYR B 1 57 ? 10.586 -20.516 -5.188 1 98.56 57 TYR B O 1
ATOM 1713 N N . GLU B 1 58 ? 10.781 -19.641 -7.262 1 98.44 58 GLU B N 1
ATOM 1714 C CA . GLU B 1 58 ? 12.234 -19.75 -7.41 1 98.44 58 GLU B CA 1
ATOM 1715 C C . GLU B 1 58 ? 12.82 -18.484 -8.039 1 98.44 58 GLU B C 1
ATOM 1717 O O . GLU B 1 58 ? 12.109 -17.734 -8.711 1 98.44 58 GLU B O 1
ATOM 1722 N N . ALA B 1 59 ? 14.086 -18.234 -7.715 1 98.44 59 ALA B N 1
ATOM 1723 C CA . ALA B 1 59 ? 14.734 -17.062 -8.281 1 98.44 59 ALA B CA 1
ATOM 1724 C C . ALA B 1 59 ? 16.188 -17.359 -8.664 1 98.44 59 ALA B C 1
ATOM 1726 O O . ALA B 1 59 ? 16.797 -18.281 -8.117 1 98.44 59 ALA B O 1
ATOM 1727 N N . TYR B 1 60 ? 16.656 -16.672 -9.648 1 98.31 60 TYR B N 1
ATOM 1728 C CA . TYR B 1 60 ? 18.094 -16.5 -9.844 1 98.31 60 TYR B CA 1
ATOM 1729 C C . TYR B 1 60 ? 18.609 -15.266 -9.102 1 98.31 60 TYR B C 1
ATOM 1731 O O . TYR B 1 60 ? 18.656 -14.18 -9.672 1 98.31 60 TYR B O 1
ATOM 1739 N N . GLU B 1 61 ? 19.078 -15.469 -7.934 1 97.56 61 GLU B N 1
ATOM 1740 C CA . GLU B 1 61 ? 19.203 -14.391 -6.965 1 97.56 61 GLU B CA 1
ATOM 1741 C C . GLU B 1 61 ? 20.234 -13.359 -7.414 1 97.56 61 GLU B C 1
ATOM 1743 O O . GLU B 1 61 ? 20 -12.156 -7.328 1 97.56 61 GLU B O 1
ATOM 1748 N N . PRO B 1 62 ? 21.422 -13.766 -7.879 1 97.62 62 PRO B N 1
ATOM 1749 C CA . PRO B 1 62 ? 22.406 -12.758 -8.273 1 97.62 62 PRO B CA 1
ATOM 1750 C C . PRO B 1 62 ? 21.875 -11.805 -9.344 1 97.62 62 PRO B C 1
ATOM 1752 O O . PRO B 1 62 ? 22.047 -10.586 -9.219 1 97.62 62 PRO B O 1
ATOM 1755 N N . MET B 1 63 ? 21.188 -12.312 -10.289 1 97.94 63 MET B N 1
ATOM 1756 C CA . MET B 1 63 ? 20.656 -11.461 -11.352 1 97.94 63 MET B CA 1
ATOM 1757 C C . MET B 1 63 ? 19.438 -10.672 -10.852 1 97.94 63 MET B C 1
ATOM 1759 O O . MET B 1 63 ? 19.234 -9.523 -11.258 1 97.94 63 MET B O 1
ATOM 1763 N N . ALA B 1 64 ? 18.656 -11.297 -9.992 1 98.62 64 ALA B N 1
ATOM 1764 C CA . ALA B 1 64 ? 17.516 -10.602 -9.414 1 98.62 64 ALA B CA 1
ATOM 1765 C C . ALA B 1 64 ? 17.953 -9.32 -8.703 1 98.62 64 ALA B C 1
ATOM 1767 O O . ALA B 1 64 ? 17.328 -8.273 -8.859 1 98.62 64 ALA B O 1
ATOM 1768 N N . ARG B 1 65 ? 19.047 -9.406 -8 1 98.25 65 ARG B N 1
ATOM 1769 C CA . ARG B 1 65 ? 19.547 -8.25 -7.266 1 98.25 65 ARG B CA 1
ATOM 1770 C C . ARG B 1 65 ? 20.062 -7.18 -8.219 1 98.25 65 ARG B C 1
ATOM 1772 O O . ARG B 1 65 ? 19.828 -5.988 -8 1 98.25 65 ARG B O 1
ATOM 1779 N N . SER B 1 66 ? 20.734 -7.621 -9.211 1 98.44 66 SER B N 1
ATOM 1780 C CA . SER B 1 66 ? 21.25 -6.684 -10.203 1 98.44 66 SER B CA 1
ATOM 1781 C C . SER B 1 66 ? 20.109 -5.973 -10.922 1 98.44 66 SER B C 1
ATOM 1783 O O . SER B 1 66 ? 20.125 -4.75 -11.086 1 98.44 66 SER B O 1
ATOM 1785 N N . GLU B 1 67 ? 19.109 -6.723 -11.359 1 98.62 67 GLU B N 1
ATOM 1786 C CA . GLU B 1 67 ? 17.953 -6.152 -12.047 1 98.62 67 GLU B CA 1
ATOM 1787 C C . GLU B 1 67 ? 17.172 -5.223 -11.133 1 98.62 67 GLU B C 1
ATOM 1789 O O . GLU B 1 67 ? 16.609 -4.215 -11.594 1 98.62 67 GLU B O 1
ATOM 1794 N N . PHE B 1 68 ? 17.188 -5.551 -9.844 1 98.88 68 PHE B N 1
ATOM 1795 C CA . PHE B 1 68 ? 16.5 -4.691 -8.891 1 98.88 68 PHE B CA 1
ATOM 1796 C C . PHE B 1 68 ? 17.203 -3.346 -8.766 1 98.88 68 PHE B C 1
ATOM 1798 O O . PHE B 1 68 ? 16.547 -2.301 -8.711 1 98.88 68 PHE B O 1
ATOM 1805 N N . SER B 1 69 ? 18.438 -3.375 -8.75 1 98.56 69 SER B N 1
ATOM 1806 C CA . SER B 1 69 ? 19.203 -2.137 -8.68 1 98.56 69 SER B CA 1
ATOM 1807 C C . SER B 1 69 ? 18.922 -1.248 -9.891 1 98.56 69 SER B C 1
ATOM 1809 O O . SER B 1 69 ? 18.75 -0.037 -9.75 1 98.56 69 SER B O 1
ATOM 1811 N N . LYS B 1 70 ? 18.859 -1.863 -11.039 1 98.75 70 LYS B N 1
ATOM 1812 C CA . LYS B 1 70 ? 18.531 -1.121 -12.258 1 98.75 70 LYS B CA 1
ATOM 1813 C C . LYS B 1 70 ? 17.125 -0.55 -12.188 1 98.75 70 LYS B C 1
ATOM 1815 O O . LYS B 1 70 ? 16.875 0.567 -12.648 1 98.75 70 LYS B O 1
ATOM 1820 N N . LEU B 1 71 ? 16.25 -1.348 -11.672 1 98.88 71 LEU B N 1
ATOM 1821 C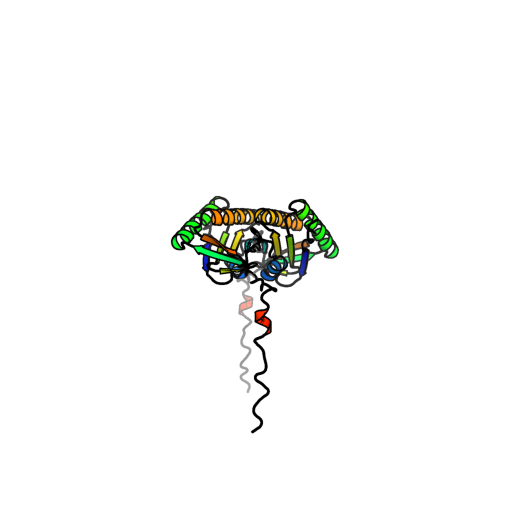 CA . LEU B 1 71 ? 14.867 -0.918 -11.539 1 98.88 71 LEU B CA 1
ATOM 1822 C C . LEU B 1 71 ? 14.758 0.302 -10.633 1 98.88 71 LEU B C 1
ATOM 1824 O O . LEU B 1 71 ? 14.047 1.256 -10.945 1 98.88 71 LEU B O 1
ATOM 1828 N N . CYS B 1 72 ? 15.484 0.266 -9.531 1 98.75 72 CYS B N 1
ATOM 1829 C CA . CYS B 1 72 ? 15.469 1.402 -8.617 1 98.75 72 CYS B CA 1
ATOM 1830 C C . CYS B 1 72 ? 16.016 2.654 -9.289 1 98.75 72 CYS B C 1
ATOM 1832 O O . CYS B 1 72 ? 15.469 3.744 -9.133 1 98.75 72 CYS B O 1
ATOM 1834 N N . ALA B 1 73 ? 17.047 2.504 -10.023 1 98.56 73 ALA B N 1
ATOM 1835 C CA . ALA B 1 73 ? 17.625 3.627 -10.758 1 98.56 73 ALA B CA 1
ATOM 1836 C C . ALA B 1 73 ? 16.641 4.176 -11.781 1 98.56 73 ALA B C 1
ATOM 1838 O O . ALA B 1 73 ? 16.484 5.395 -11.914 1 98.56 73 ALA B O 1
ATOM 1839 N N . ASP B 1 74 ? 15.992 3.293 -12.492 1 98.75 74 ASP B N 1
ATOM 1840 C CA . ASP B 1 74 ? 14.984 3.676 -13.477 1 98.75 74 ASP B CA 1
ATOM 1841 C C . ASP B 1 74 ? 13.844 4.449 -12.82 1 98.75 74 ASP B C 1
ATOM 1843 O O . ASP B 1 74 ? 13.398 5.473 -13.336 1 98.75 74 ASP B O 1
ATOM 1847 N N . ILE B 1 75 ? 13.406 3.982 -11.664 1 98.81 75 ILE B N 1
ATOM 1848 C CA . ILE B 1 75 ? 12.328 4.617 -10.922 1 98.81 75 ILE B CA 1
ATOM 1849 C C . ILE B 1 75 ? 12.727 6.043 -10.539 1 98.81 75 ILE B C 1
ATOM 1851 O O . ILE B 1 75 ? 11.953 6.984 -10.742 1 98.81 75 ILE B O 1
ATOM 1855 N N . ARG B 1 76 ? 13.867 6.242 -10.102 1 98.31 76 ARG B N 1
ATOM 1856 C CA . ARG B 1 76 ? 14.281 7.562 -9.641 1 98.31 76 ARG B CA 1
ATOM 1857 C C . ARG B 1 76 ? 14.609 8.484 -10.812 1 98.31 76 ARG B C 1
ATOM 1859 O O . ARG B 1 76 ? 14.648 9.703 -10.656 1 98.31 76 ARG B O 1
ATOM 1866 N N . GLN B 1 77 ? 14.914 7.898 -11.945 1 98.56 77 GLN B N 1
ATOM 1867 C CA . GLN B 1 77 ? 15.016 8.703 -13.156 1 98.56 77 GLN B CA 1
ATOM 1868 C C . GLN B 1 77 ? 13.656 9.266 -13.57 1 98.56 77 GLN B C 1
ATOM 1870 O O . GLN B 1 77 ? 13.555 10.414 -13.984 1 98.56 77 GLN B O 1
ATOM 1875 N N . ARG B 1 78 ? 12.617 8.477 -13.438 1 98.69 78 ARG B N 1
ATOM 1876 C CA . ARG B 1 78 ? 11.266 8.867 -13.836 1 98.69 78 ARG B CA 1
ATOM 1877 C C . ARG B 1 78 ? 10.625 9.766 -12.789 1 98.69 78 ARG B C 1
ATOM 1879 O O . ARG B 1 78 ? 9.891 10.695 -13.125 1 98.69 78 ARG B O 1
ATOM 1886 N N . TRP B 1 79 ? 10.898 9.438 -11.508 1 98.69 79 TRP B N 1
ATOM 1887 C CA . TRP B 1 79 ? 10.359 10.18 -10.375 1 98.69 79 TRP B CA 1
ATOM 1888 C C . TRP B 1 79 ? 11.461 10.539 -9.383 1 98.69 79 TRP B C 1
ATOM 1890 O O . TRP B 1 79 ? 11.609 9.875 -8.352 1 98.69 79 TRP B O 1
ATOM 1900 N N . PRO B 1 80 ? 12.18 11.648 -9.57 1 98.12 80 PRO B N 1
ATOM 1901 C CA . PRO B 1 80 ? 13.352 12.008 -8.766 1 98.12 80 PRO B CA 1
ATOM 1902 C C . PRO B 1 80 ? 13.008 12.281 -7.305 1 98.12 80 PRO B C 1
ATOM 1904 O O . PRO B 1 80 ? 13.891 12.242 -6.441 1 98.12 80 PRO B O 1
ATOM 1907 N N . ALA B 1 81 ? 11.773 12.508 -7 1 97.81 81 ALA B N 1
ATOM 1908 C CA . ALA B 1 81 ? 11.383 12.828 -5.629 1 97.81 81 ALA B CA 1
ATOM 1909 C C . ALA B 1 81 ? 11.242 11.562 -4.789 1 97.81 81 ALA B C 1
ATOM 1911 O O . ALA B 1 81 ? 11.148 11.633 -3.561 1 97.81 81 ALA B O 1
ATOM 1912 N N . VAL B 1 82 ? 11.234 10.391 -5.414 1 98.69 82 VAL B N 1
ATOM 1913 C CA . VAL B 1 82 ? 11.133 9.133 -4.684 1 98.69 82 VAL B CA 1
ATOM 1914 C C . VAL B 1 82 ? 12.312 9 -3.719 1 98.69 82 VAL B C 1
ATOM 1916 O O . VAL B 1 82 ? 13.469 9.156 -4.117 1 98.69 82 VAL B O 1
ATOM 1919 N N . ALA B 1 83 ? 12.008 8.711 -2.498 1 98.5 83 ALA B N 1
ATOM 1920 C CA . ALA B 1 83 ? 13.047 8.648 -1.477 1 98.5 83 ALA B CA 1
ATOM 1921 C C . ALA B 1 83 ? 13.555 7.219 -1.297 1 98.5 83 ALA B C 1
ATOM 1923 O O . ALA B 1 83 ? 14.602 6.852 -1.83 1 98.5 83 ALA B O 1
ATOM 1924 N N . ASN B 1 84 ? 12.797 6.344 -0.673 1 98.88 84 ASN B N 1
ATOM 1925 C CA . ASN B 1 84 ? 13.234 4.988 -0.356 1 98.88 84 ASN B CA 1
ATOM 1926 C C . ASN B 1 84 ? 12.359 3.939 -1.039 1 98.88 84 ASN B C 1
ATOM 1928 O O . ASN B 1 84 ? 11.172 4.172 -1.267 1 98.88 84 ASN B O 1
ATOM 1932 N N . ILE B 1 85 ? 12.969 2.814 -1.394 1 98.94 85 ILE B N 1
ATOM 1933 C CA . ILE B 1 85 ? 12.297 1.696 -2.051 1 98.94 85 ILE B CA 1
ATOM 1934 C C . ILE B 1 85 ? 12.625 0.398 -1.316 1 98.94 85 ILE B C 1
ATOM 1936 O O . ILE B 1 85 ? 13.789 0.119 -1.022 1 98.94 85 ILE B O 1
ATOM 1940 N N . CYS B 1 86 ? 11.609 -0.362 -0.987 1 98.94 86 CYS B N 1
ATOM 1941 C CA . CYS B 1 86 ? 11.797 -1.672 -0.374 1 98.94 86 CYS B CA 1
ATOM 1942 C C . CYS B 1 86 ? 10.906 -2.717 -1.036 1 98.94 86 CYS B C 1
ATOM 1944 O O . CYS B 1 86 ? 9.711 -2.484 -1.233 1 98.94 86 CYS B O 1
ATOM 1946 N N . VAL B 1 87 ? 11.516 -3.818 -1.393 1 98.94 87 VAL B N 1
ATOM 1947 C CA . VAL B 1 87 ? 10.797 -4.965 -1.936 1 98.94 87 VAL B CA 1
ATOM 1948 C C . VAL B 1 87 ? 11.211 -6.234 -1.202 1 98.94 87 VAL B C 1
ATOM 1950 O O . VAL B 1 87 ? 12.398 -6.566 -1.153 1 98.94 87 VAL B O 1
ATOM 1953 N N . HIS B 1 88 ? 10.289 -6.902 -0.616 1 98.94 88 HIS B N 1
ATOM 1954 C CA . HIS B 1 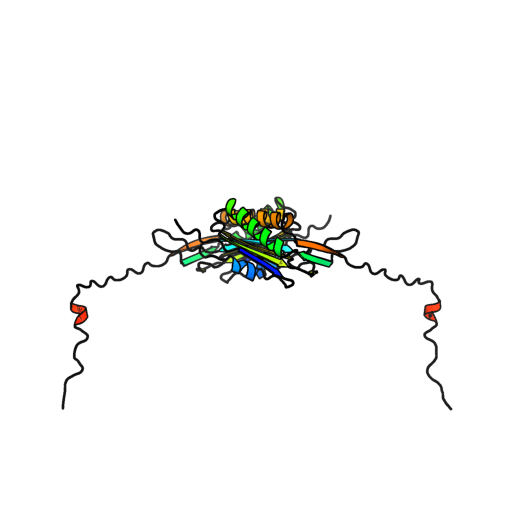88 ? 10.445 -8.25 -0.095 1 98.94 88 HIS B CA 1
ATOM 1955 C C . HIS B 1 88 ? 9.656 -9.258 -0.92 1 98.94 88 HIS B C 1
ATOM 1957 O O . HIS B 1 88 ? 8.469 -9.055 -1.18 1 98.94 88 HIS B O 1
ATOM 1963 N N . HIS B 1 89 ? 10.297 -10.266 -1.323 1 98.94 89 HIS B N 1
ATOM 1964 C CA . HIS B 1 89 ? 9.656 -11.32 -2.109 1 98.94 89 HIS B CA 1
ATOM 1965 C C . HIS B 1 89 ? 9.93 -12.695 -1.513 1 98.94 89 HIS B C 1
ATOM 1967 O O . HIS B 1 89 ? 11.062 -12.992 -1.124 1 98.94 89 HIS B O 1
ATOM 1973 N N . ARG B 1 90 ? 8.914 -13.445 -1.421 1 98.75 90 ARG B N 1
ATOM 1974 C CA . ARG B 1 90 ? 9.008 -14.797 -0.876 1 98.75 90 ARG B CA 1
ATOM 1975 C C . ARG B 1 90 ? 9.562 -15.766 -1.914 1 98.75 90 ARG B C 1
ATOM 1977 O O . ARG B 1 90 ? 9.328 -15.602 -3.113 1 98.75 90 ARG B O 1
ATOM 1984 N N . LEU B 1 91 ? 10.336 -16.703 -1.492 1 98.62 91 LEU B N 1
ATOM 1985 C CA . LEU B 1 91 ? 10.711 -17.891 -2.25 1 98.62 91 LEU B CA 1
ATOM 1986 C C . LEU B 1 91 ? 10.062 -19.141 -1.657 1 98.62 91 LEU B C 1
ATOM 1988 O O . LEU B 1 91 ? 9.547 -19.109 -0.541 1 98.62 91 LEU B O 1
ATOM 1992 N N . GLY B 1 92 ? 10.008 -20.188 -2.418 1 98.5 92 GLY B N 1
ATOM 1993 C CA . GLY B 1 92 ? 9.383 -21.422 -1.955 1 98.5 92 GLY B CA 1
ATOM 1994 C C . GLY B 1 92 ? 7.867 -21.359 -1.98 1 98.5 92 GLY B C 1
ATOM 1995 O O . GLY B 1 92 ? 7.281 -20.719 -2.848 1 98.5 92 GLY B O 1
ATOM 1996 N N . TRP B 1 93 ? 7.258 -22.078 -1.068 1 98.12 93 TRP B N 1
ATOM 1997 C CA . TRP B 1 93 ? 5.816 -22.297 -1.046 1 98.12 93 TRP B CA 1
ATOM 1998 C C . TRP B 1 93 ? 5.086 -21.109 -0.441 1 98.12 93 TRP B C 1
ATOM 2000 O O . TRP B 1 93 ? 5.445 -20.641 0.641 1 98.12 93 TRP B O 1
ATOM 2010 N N . VAL B 1 94 ? 4.074 -20.641 -1.191 1 98.56 94 VAL B N 1
ATOM 2011 C CA . VAL B 1 94 ? 3.184 -19.594 -0.708 1 98.56 94 VAL B CA 1
ATOM 2012 C C . VAL B 1 94 ? 1.73 -20.031 -0.853 1 98.56 94 VAL B C 1
ATOM 2014 O O . VAL B 1 94 ? 1.227 -20.172 -1.97 1 98.56 94 VAL B O 1
ATOM 2017 N N . GLU B 1 95 ? 1.059 -20.188 0.242 1 97.75 95 GLU B N 1
ATOM 2018 C CA . GLU B 1 95 ? -0.315 -20.688 0.264 1 97.75 95 GLU B CA 1
ATOM 2019 C C . GLU B 1 95 ? -1.292 -19.625 -0.231 1 97.75 95 GLU B C 1
ATOM 2021 O O . GLU B 1 95 ? -0.983 -18.438 -0.211 1 97.75 95 GLU B O 1
ATOM 2026 N N . VAL B 1 96 ? -2.434 -20.078 -0.666 1 97.62 96 VAL B N 1
ATOM 2027 C CA . VAL B 1 96 ? -3.52 -19.172 -1.026 1 97.62 96 VAL B CA 1
ATOM 2028 C C . VAL B 1 96 ? -3.76 -18.172 0.107 1 97.62 96 VAL B C 1
ATOM 2030 O O . VAL B 1 96 ? -3.797 -18.562 1.279 1 97.62 96 VAL B O 1
ATOM 2033 N N . GLY B 1 97 ? -3.855 -16.922 -0.246 1 97.31 97 GLY B N 1
ATOM 2034 C CA . GLY B 1 97 ? -4.145 -15.891 0.732 1 97.31 97 GLY B CA 1
ATOM 2035 C C . GLY B 1 97 ? -2.896 -15.242 1.303 1 97.31 97 GLY B C 1
ATOM 2036 O O . GLY B 1 97 ? -2.969 -14.18 1.922 1 97.31 97 GLY B O 1
ATOM 2037 N N . GLN B 1 98 ? -1.766 -15.844 1.116 1 98.12 98 GLN B N 1
ATOM 2038 C CA . GLN B 1 98 ? -0.531 -15.312 1.683 1 98.12 98 GLN B CA 1
ATOM 2039 C C . GLN B 1 98 ? 0.196 -14.422 0.678 1 98.12 98 GLN B C 1
ATOM 2041 O O . GLN B 1 98 ? 0.055 -14.602 -0.534 1 98.12 98 GLN B O 1
ATOM 2046 N N . ALA B 1 99 ? 1.008 -13.531 1.249 1 98.75 99 ALA B N 1
ATOM 2047 C CA . ALA B 1 99 ? 1.743 -12.578 0.42 1 98.75 99 ALA B CA 1
ATOM 2048 C C . ALA B 1 99 ? 2.986 -13.219 -0.184 1 98.75 99 ALA B C 1
ATOM 2050 O O . ALA B 1 99 ? 3.768 -13.859 0.522 1 98.75 99 ALA B O 1
ATOM 2051 N N . SER B 1 100 ? 3.119 -13.055 -1.489 1 98.81 100 SER B N 1
ATOM 2052 C CA . SER B 1 100 ? 4.344 -13.477 -2.166 1 98.81 100 SER B CA 1
ATOM 2053 C C . SER B 1 100 ? 5.301 -12.305 -2.352 1 98.81 100 SER B C 1
ATOM 2055 O O . SER B 1 100 ? 6.512 -12.5 -2.463 1 98.81 100 SER B O 1
ATOM 2057 N N . VAL B 1 101 ? 4.758 -11.094 -2.389 1 98.94 101 VAL B N 1
ATOM 2058 C CA . VAL B 1 101 ? 5.574 -9.898 -2.561 1 98.94 101 VAL B CA 1
ATOM 2059 C C . VAL B 1 101 ? 4.953 -8.734 -1.792 1 98.94 101 VAL B C 1
ATOM 2061 O O . VAL B 1 101 ? 3.729 -8.578 -1.772 1 98.94 101 VAL B O 1
ATOM 2064 N N . VAL B 1 102 ? 5.734 -7.984 -1.107 1 98.94 102 VAL B N 1
ATOM 2065 C CA . VAL B 1 102 ? 5.395 -6.703 -0.492 1 98.94 102 VAL B CA 1
ATOM 2066 C C . VAL B 1 102 ? 6.41 -5.645 -0.909 1 98.94 102 VAL B C 1
ATOM 2068 O O . VAL B 1 102 ? 7.621 -5.871 -0.835 1 98.94 102 VAL B O 1
ATOM 2071 N N . MET B 1 103 ? 5.938 -4.531 -1.38 1 98.94 103 MET B N 1
ATOM 2072 C CA . MET B 1 103 ? 6.836 -3.436 -1.727 1 98.94 103 MET B CA 1
ATOM 2073 C C . MET B 1 103 ? 6.301 -2.105 -1.206 1 98.94 103 MET B C 1
ATOM 2075 O O . MET B 1 103 ? 5.09 -1.933 -1.064 1 98.94 103 MET B O 1
ATOM 2079 N N . ALA B 1 104 ? 7.184 -1.262 -0.92 1 99 104 ALA B N 1
ATOM 2080 C CA . ALA B 1 104 ? 6.84 0.077 -0.447 1 99 104 ALA B CA 1
ATOM 2081 C C . ALA B 1 104 ? 7.805 1.121 -1.006 1 99 104 ALA B C 1
ATOM 2083 O O . ALA B 1 104 ? 9 0.859 -1.146 1 99 104 ALA B O 1
ATOM 2084 N N . ILE B 1 105 ? 7.262 2.244 -1.296 1 98.94 105 ILE B N 1
ATOM 2085 C CA . ILE B 1 105 ? 8.031 3.385 -1.778 1 98.94 105 ILE B CA 1
ATOM 2086 C C . ILE B 1 105 ? 7.602 4.648 -1.032 1 98.94 105 ILE B C 1
ATOM 2088 O O . ILE B 1 105 ? 6.406 4.918 -0.893 1 98.94 105 ILE B O 1
ATOM 2092 N N . SER B 1 106 ? 8.539 5.367 -0.504 1 98.88 106 SER B N 1
ATOM 2093 C CA . SER B 1 106 ? 8.234 6.633 0.161 1 98.88 106 SER B CA 1
ATOM 2094 C C . SER B 1 106 ? 8.578 7.82 -0.727 1 98.88 106 SER B C 1
ATOM 2096 O O . SER B 1 106 ? 9.539 7.77 -1.499 1 98.88 106 SER B O 1
ATOM 2098 N N . SER B 1 107 ? 7.82 8.852 -0.632 1 98.81 107 SER B N 1
ATOM 2099 C CA . SER B 1 107 ? 8 10.102 -1.353 1 98.81 107 SER B CA 1
ATOM 2100 C C . SER B 1 107 ? 7.418 11.281 -0.573 1 98.81 107 SER B C 1
ATOM 2102 O O . SER B 1 107 ? 6.543 11.094 0.273 1 98.81 107 SER B O 1
ATOM 2104 N N . PRO B 1 108 ? 7.918 12.469 -0.832 1 98.25 108 PRO B N 1
ATOM 2105 C CA . PRO B 1 108 ? 7.418 13.625 -0.091 1 98.25 108 PRO B CA 1
ATOM 2106 C C . PRO B 1 108 ? 5.922 13.852 -0.278 1 98.25 108 PRO B C 1
ATOM 2108 O O . PRO B 1 108 ? 5.215 14.164 0.683 1 98.25 108 PRO B O 1
ATOM 2111 N N . HIS B 1 109 ? 5.418 13.633 -1.455 1 98.12 109 HIS B N 1
ATOM 2112 C CA . HIS B 1 109 ? 3.998 13.711 -1.78 1 98.12 109 HIS B CA 1
ATOM 2113 C C . HIS B 1 109 ? 3.512 12.438 -2.457 1 98.12 109 HIS B C 1
ATOM 2115 O O . HIS B 1 109 ? 4.316 11.648 -2.963 1 98.12 109 HIS B O 1
ATOM 2121 N N . ARG B 1 110 ? 2.18 12.297 -2.518 1 98.38 110 ARG B N 1
ATOM 2122 C CA . ARG B 1 110 ? 1.612 10.969 -2.748 1 98.38 110 ARG B CA 1
ATOM 2123 C C . ARG B 1 110 ? 1.741 10.57 -4.211 1 98.38 110 ARG B C 1
ATOM 2125 O O . ARG B 1 110 ? 1.892 9.391 -4.527 1 98.38 110 ARG B O 1
ATOM 2132 N N . HIS B 1 111 ? 1.753 11.516 -5.113 1 98.25 111 HIS B N 1
ATOM 2133 C CA . HIS B 1 111 ? 1.573 11.211 -6.531 1 98.25 111 HIS B CA 1
ATOM 2134 C C . HIS B 1 111 ? 2.74 10.391 -7.074 1 98.25 111 HIS B C 1
ATOM 2136 O O . HIS B 1 111 ? 2.535 9.328 -7.664 1 98.25 111 HIS B O 1
ATOM 2142 N N . ASP B 1 112 ? 3.986 10.828 -6.84 1 98.62 112 ASP B N 1
ATOM 2143 C CA . ASP B 1 112 ? 5.16 10.164 -7.402 1 98.62 112 ASP B CA 1
ATOM 2144 C C . ASP B 1 112 ? 5.27 8.727 -6.898 1 98.62 112 ASP B C 1
ATOM 2146 O O . ASP B 1 112 ? 5.496 7.805 -7.684 1 98.62 112 ASP B O 1
ATOM 2150 N N . GLY B 1 113 ? 5.129 8.516 -5.605 1 98.81 113 GLY B N 1
ATOM 2151 C CA . GLY B 1 113 ? 5.211 7.184 -5.035 1 98.81 113 GLY B CA 1
ATOM 2152 C C . GLY B 1 113 ? 4.145 6.238 -5.562 1 98.81 113 GLY B C 1
ATOM 2153 O O . GLY B 1 113 ? 4.41 5.055 -5.773 1 98.81 113 GLY B O 1
ATOM 2154 N N . GLN B 1 114 ? 2.969 6.809 -5.82 1 98.81 114 GLN B N 1
ATOM 2155 C CA . GLN B 1 114 ? 1.858 6.008 -6.324 1 98.81 114 GLN B CA 1
ATOM 2156 C C . GLN B 1 114 ? 2.125 5.535 -7.754 1 98.81 114 GLN B C 1
ATOM 2158 O O . GLN B 1 114 ? 1.841 4.387 -8.094 1 98.81 114 GLN B O 1
ATOM 2163 N N . GLN B 1 115 ? 2.711 6.363 -8.523 1 98.81 115 GLN B N 1
ATOM 2164 C CA . GLN B 1 115 ? 3.086 5.957 -9.875 1 98.81 115 GLN B CA 1
ATOM 2165 C C . GLN B 1 115 ? 4.262 4.988 -9.852 1 98.81 115 GLN B C 1
ATOM 2167 O O . GLN B 1 115 ? 4.27 3.99 -10.57 1 98.81 115 GLN B O 1
ATOM 2172 N N . ALA B 1 116 ? 5.172 5.285 -9.016 1 98.94 116 ALA B N 1
ATOM 2173 C CA . ALA B 1 116 ? 6.395 4.492 -8.945 1 98.94 116 ALA B CA 1
ATOM 2174 C C . ALA B 1 116 ? 6.094 3.059 -8.516 1 98.94 116 ALA B C 1
ATOM 2176 O O . ALA B 1 116 ? 6.688 2.111 -9.039 1 98.94 116 ALA B O 1
ATOM 2177 N N . VAL B 1 117 ? 5.191 2.865 -7.582 1 98.94 117 VAL B N 1
ATOM 2178 C CA . VAL B 1 117 ? 4.898 1.528 -7.078 1 98.94 117 VAL B CA 1
ATOM 2179 C C . VAL B 1 117 ? 4.23 0.698 -8.172 1 98.94 117 VAL B C 1
ATOM 2181 O O . VAL B 1 117 ? 4.469 -0.508 -8.273 1 98.94 117 VAL B O 1
ATOM 2184 N N . GLN B 1 118 ? 3.365 1.34 -8.984 1 98.88 118 GLN B N 1
ATOM 2185 C CA . GLN B 1 118 ? 2.756 0.646 -10.117 1 98.88 118 GLN B CA 1
ATOM 2186 C C . GLN B 1 118 ? 3.814 0.204 -11.125 1 98.88 118 GLN B C 1
ATOM 2188 O O . GLN B 1 118 ? 3.803 -0.939 -11.586 1 98.88 118 GLN B O 1
ATOM 2193 N N . HIS B 1 119 ? 4.691 1.126 -11.406 1 98.88 119 HIS B N 1
ATOM 2194 C CA . HIS B 1 119 ? 5.785 0.817 -12.32 1 98.88 119 HIS B CA 1
ATOM 2195 C C . HIS B 1 119 ? 6.684 -0.281 -11.758 1 98.88 119 HIS B C 1
ATOM 2197 O O . HIS B 1 119 ? 7.082 -1.193 -12.484 1 98.88 119 HIS B O 1
ATOM 2203 N N . CYS B 1 120 ? 6.934 -0.253 -10.484 1 98.94 120 CYS B N 1
ATOM 2204 C CA . CYS B 1 120 ? 7.824 -1.188 -9.805 1 98.94 120 CYS B CA 1
ATOM 2205 C C . CYS B 1 120 ? 7.312 -2.619 -9.93 1 98.94 120 CYS B C 1
ATOM 2207 O O . CYS B 1 120 ? 8.047 -3.504 -10.383 1 98.94 120 CYS B O 1
ATOM 2209 N N . ILE B 1 121 ? 6.098 -2.842 -9.625 1 98.94 121 ILE B N 1
ATOM 2210 C CA . ILE B 1 121 ? 5.566 -4.199 -9.664 1 98.94 121 ILE B CA 1
ATOM 2211 C C . ILE B 1 121 ? 5.508 -4.691 -11.109 1 98.94 121 ILE B C 1
ATOM 2213 O O . ILE B 1 121 ? 5.797 -5.855 -11.391 1 98.94 121 ILE B O 1
ATOM 2217 N N . SER B 1 122 ? 5.172 -3.766 -12.008 1 98.81 122 SER B N 1
ATOM 2218 C CA . SER B 1 122 ? 5.117 -4.148 -13.414 1 98.81 122 SER B CA 1
ATOM 2219 C C . SER B 1 122 ? 6.484 -4.59 -13.922 1 98.81 122 SER B C 1
ATOM 2221 O O . SER B 1 122 ? 6.605 -5.625 -14.578 1 98.81 122 SER B O 1
ATOM 2223 N N . GLN B 1 123 ? 7.477 -3.844 -13.609 1 98.81 123 GLN B N 1
ATOM 2224 C CA . GLN B 1 123 ? 8.82 -4.148 -14.078 1 98.81 123 GLN B CA 1
ATOM 2225 C C . GLN B 1 123 ? 9.406 -5.344 -13.336 1 98.81 123 GLN B C 1
ATOM 2227 O O . GLN B 1 123 ? 10.164 -6.133 -13.914 1 98.81 123 GLN B O 1
ATOM 2232 N N . LEU B 1 124 ? 9.109 -5.469 -12.031 1 98.81 124 LEU B N 1
ATOM 2233 C CA . LEU B 1 124 ? 9.555 -6.641 -11.281 1 98.81 124 LEU B CA 1
ATOM 2234 C C . LEU B 1 124 ? 9.086 -7.926 -11.953 1 98.81 124 LEU B C 1
ATOM 2236 O O . LEU B 1 124 ? 9.891 -8.836 -12.195 1 98.81 124 LEU B O 1
ATOM 2240 N N . LYS B 1 125 ? 7.82 -7.926 -12.312 1 98.25 125 LYS B N 1
ATOM 2241 C CA . LYS B 1 125 ? 7.238 -9.117 -12.922 1 98.25 125 LYS B CA 1
ATOM 2242 C C . LYS B 1 125 ? 7.805 -9.344 -14.32 1 98.25 125 LYS B C 1
ATOM 2244 O O . LYS B 1 125 ? 7.965 -10.492 -14.75 1 98.25 125 LYS B O 1
ATOM 2249 N N . ALA B 1 126 ? 8.188 -8.305 -15 1 98.25 126 ALA B N 1
ATOM 2250 C CA . ALA B 1 126 ? 8.625 -8.398 -16.391 1 98.25 126 ALA B CA 1
ATOM 2251 C C . ALA B 1 126 ? 10.109 -8.742 -16.484 1 98.25 126 ALA B C 1
ATOM 2253 O O . ALA B 1 126 ? 10.531 -9.461 -17.391 1 98.25 126 ALA B O 1
ATOM 2254 N N . LYS B 1 127 ? 10.906 -8.25 -15.492 1 98.31 127 LYS B N 1
ATOM 2255 C CA . LYS B 1 127 ? 12.344 -8.219 -15.773 1 98.31 127 LYS B CA 1
ATOM 2256 C C . LYS B 1 127 ? 13.117 -8.992 -14.711 1 98.31 127 LYS B C 1
ATOM 2258 O O . LYS B 1 127 ? 14.273 -9.367 -14.93 1 98.31 127 LYS B O 1
ATOM 2263 N N . ILE B 1 128 ? 12.641 -9.094 -13.5 1 98.5 128 ILE B N 1
ATOM 2264 C CA . ILE B 1 128 ? 13.398 -9.727 -12.43 1 98.5 128 ILE B CA 1
ATOM 2265 C C . ILE B 1 128 ? 13.172 -11.242 -12.469 1 98.5 128 ILE B C 1
ATOM 2267 O O . ILE B 1 128 ? 12.031 -11.703 -12.516 1 98.5 128 ILE B O 1
ATOM 2271 N N . PRO B 1 129 ? 14.234 -12.047 -12.523 1 98.56 129 PRO B N 1
ATOM 2272 C CA . PRO B 1 129 ? 14.117 -13.484 -12.742 1 98.56 129 PRO B CA 1
ATOM 2273 C C . PRO B 1 129 ? 13.586 -14.234 -11.516 1 98.56 129 PRO B C 1
ATOM 2275 O O . PRO B 1 129 ? 14.312 -15.023 -10.914 1 98.56 129 PRO B O 1
ATOM 2278 N N . ILE B 1 130 ? 12.445 -14.07 -11.125 1 98.56 130 ILE B N 1
ATOM 2279 C CA . ILE B 1 130 ? 11.641 -14.797 -10.148 1 98.56 130 ILE B CA 1
ATOM 2280 C C . ILE B 1 130 ? 10.461 -15.469 -10.844 1 98.56 130 ILE B C 1
ATOM 2282 O O . ILE B 1 130 ? 9.68 -14.797 -11.531 1 98.56 130 ILE B O 1
ATOM 2286 N N . TRP B 1 131 ? 10.352 -16.75 -10.766 1 97.5 131 TRP B N 1
ATOM 2287 C CA . TRP B 1 131 ? 9.281 -17.453 -11.453 1 97.5 131 TRP B CA 1
ATOM 2288 C C . TRP B 1 131 ? 8.43 -18.25 -10.461 1 97.5 131 TRP B C 1
ATOM 2290 O O . TRP B 1 131 ? 8.859 -18.5 -9.336 1 97.5 131 TRP B O 1
ATOM 2300 N N . LYS B 1 132 ? 7.215 -18.484 -10.891 1 97.44 132 LYS B N 1
ATOM 2301 C CA . LYS B 1 132 ? 6.305 -19.219 -10.016 1 97.44 132 LYS B CA 1
ATOM 2302 C C . LYS B 1 132 ? 5.707 -20.422 -10.75 1 97.44 132 LYS B C 1
ATOM 2304 O O . LYS B 1 132 ? 5.566 -20.406 -11.969 1 97.44 132 LYS B O 1
ATOM 2309 N N . LYS B 1 133 ? 5.441 -21.391 -9.984 1 96.31 133 LYS B N 1
ATOM 2310 C CA . LYS B 1 133 ? 4.688 -22.562 -10.438 1 96.31 133 LYS B CA 1
ATOM 2311 C C . LYS B 1 133 ? 3.393 -22.719 -9.641 1 96.31 133 LYS B C 1
ATOM 2313 O O . LYS B 1 133 ? 3.402 -22.656 -8.414 1 96.31 133 LYS B O 1
ATOM 2318 N N . GLU B 1 134 ? 2.262 -22.891 -10.375 1 95.12 134 GLU B N 1
ATOM 2319 C CA . GLU B 1 134 ? 0.989 -23.156 -9.711 1 95.12 134 GLU B CA 1
ATOM 2320 C C . GLU B 1 134 ? 0.896 -24.594 -9.234 1 95.12 134 GLU B C 1
ATOM 2322 O O . GLU B 1 134 ? 1.269 -25.531 -9.961 1 95.12 134 GLU B O 1
ATOM 2327 N N . VAL B 1 135 ? 0.466 -24.75 -8.008 1 94.94 135 VAL B N 1
ATOM 2328 C CA . VAL B 1 135 ? 0.224 -26.078 -7.461 1 94.94 135 VAL B CA 1
ATOM 2329 C C . VAL B 1 135 ? -1.273 -26.281 -7.242 1 94.94 135 VAL B C 1
ATOM 2331 O O . VAL B 1 135 ? -1.933 -25.453 -6.605 1 94.94 135 VAL B O 1
ATOM 2334 N N . TYR B 1 136 ? -1.834 -27.375 -7.75 1 93.5 136 TYR B N 1
ATOM 2335 C CA . TYR B 1 136 ? -3.27 -27.641 -7.742 1 93.5 136 TYR B CA 1
ATOM 2336 C C . TYR B 1 136 ? -3.615 -28.766 -6.773 1 93.5 136 TYR B C 1
ATOM 2338 O O . TYR B 1 136 ? -2.758 -29.578 -6.426 1 93.5 136 TYR B O 1
ATOM 2346 N N . ASP B 1 137 ? -4.875 -28.734 -6.328 1 89.88 137 ASP B N 1
ATOM 2347 C CA . ASP B 1 137 ? -5.371 -29.844 -5.496 1 89.88 137 ASP B CA 1
ATOM 2348 C C . ASP B 1 137 ? -5.426 -31.141 -6.285 1 89.88 137 ASP B C 1
ATOM 2350 O O . ASP B 1 137 ? -5.566 -31.125 -7.512 1 89.88 137 ASP B O 1
ATOM 2354 N N . THR B 1 138 ? -4.898 -32.281 -5.73 1 77.31 138 THR B N 1
ATOM 2355 C CA . THR B 1 138 ? -4.934 -33.594 -6.379 1 77.31 138 THR B CA 1
ATOM 2356 C C . THR B 1 138 ? -6.344 -34.156 -6.344 1 77.31 138 THR B C 1
ATOM 2358 O O . THR B 1 138 ? -7.066 -34 -5.359 1 77.31 138 THR B O 1
ATOM 2361 N N . GLN B 1 139 ? -7.082 -34 -7.301 1 60.25 139 GLN B N 1
ATOM 2362 C CA . GLN B 1 139 ? -8.359 -34.688 -7.34 1 60.25 139 GLN B CA 1
ATOM 2363 C C . GLN B 1 139 ? -8.203 -36.156 -6.891 1 60.25 139 GLN B C 1
ATOM 2365 O O . GLN B 1 139 ? -7.363 -36.875 -7.414 1 60.25 139 GLN B O 1
ATOM 2370 N N . ASP B 1 140 ? -8.062 -36.375 -5.68 1 50.97 140 ASP B N 1
ATOM 2371 C CA . ASP B 1 140 ? -8.125 -37.781 -5.285 1 50.97 140 ASP B CA 1
ATOM 2372 C C . ASP B 1 140 ? -9.242 -38.5 -6.031 1 50.97 140 ASP B C 1
ATOM 2374 O O . ASP B 1 140 ? -10.359 -38 -6.133 1 50.97 140 ASP B O 1
ATOM 2378 N N . SER B 1 141 ? -9.008 -39.25 -7.055 1 45.62 141 SER B N 1
ATOM 2379 C CA . SER B 1 141 ? -9.891 -40.281 -7.602 1 45.62 141 SER B CA 1
ATOM 2380 C C . SER B 1 141 ? -10.602 -41.031 -6.492 1 45.62 141 SER B C 1
ATOM 2382 O O . SER B 1 141 ? -9.961 -41.562 -5.574 1 45.62 141 SER B O 1
ATOM 2384 N N . SER B 1 142 ? -11.656 -40.469 -5.953 1 45.56 142 SER B N 1
ATOM 2385 C CA . SER B 1 142 ? -12.453 -41.344 -5.105 1 45.56 142 SER B CA 1
ATOM 2386 C C . SER B 1 142 ? -12.539 -42.75 -5.691 1 45.56 142 SER B C 1
ATOM 2388 O O . SER B 1 142 ? -12.852 -42.938 -6.871 1 45.56 142 SER B O 1
ATOM 2390 N N . TRP B 1 143 ? -11.766 -43.531 -5.129 1 44.97 143 TRP B N 1
ATOM 2391 C CA . TRP B 1 143 ? -11.984 -44.938 -5.453 1 44.97 143 TRP B CA 1
ATOM 2392 C C . TRP B 1 143 ? -13.461 -45.312 -5.379 1 44.97 143 TRP B C 1
ATOM 2394 O O . TRP B 1 143 ? -14.117 -45.062 -4.359 1 44.97 143 TRP B O 1
ATOM 2404 N N . LYS B 1 144 ? -14.125 -45 -6.375 1 46.22 144 LYS B N 1
ATOM 2405 C CA . LYS B 1 144 ? -15.477 -45.531 -6.406 1 46.22 144 LYS B CA 1
ATOM 2406 C C . LYS B 1 144 ? -15.484 -47.062 -6.164 1 46.22 144 LYS B C 1
ATOM 2408 O O . LYS B 1 144 ? -14.797 -47.812 -6.863 1 46.22 144 LYS B O 1
ATOM 2413 N N . GLU B 1 145 ? -15.617 -47.375 -4.832 1 45.81 145 GLU B N 1
ATOM 2414 C CA . GLU B 1 145 ? -15.859 -48.812 -4.555 1 45.81 145 GLU B CA 1
ATOM 2415 C C . GLU B 1 145 ? -16.984 -49.344 -5.422 1 45.81 145 GLU B C 1
ATOM 2417 O O . GLU B 1 145 ? -18.031 -48.719 -5.582 1 45.81 145 GLU B O 1
ATOM 2422 N N . ASN B 1 146 ? -16.656 -50 -6.441 1 45.09 146 ASN B N 1
ATOM 2423 C CA . ASN B 1 146 ? -17.672 -50.75 -7.203 1 45.09 146 ASN B CA 1
ATOM 2424 C C . ASN B 1 146 ? -18.641 -51.5 -6.289 1 45.09 146 ASN B C 1
ATOM 2426 O O . ASN B 1 146 ? -18.219 -52.375 -5.535 1 45.09 146 ASN B O 1
ATOM 2430 N N . PRO B 1 147 ? -19.734 -50.812 -5.898 1 47.03 147 PRO B N 1
ATOM 2431 C CA . PRO B 1 147 ? -20.703 -51.5 -5.035 1 47.03 147 PRO B CA 1
ATOM 2432 C C . PRO B 1 147 ? -20.938 -52.969 -5.445 1 47.03 147 PRO B C 1
ATOM 2434 O O . PRO B 1 147 ? -21.594 -53.719 -4.727 1 47.03 147 PRO B O 1
ATOM 2437 N N . GLU B 1 148 ? -20.656 -53.344 -6.723 1 44.22 148 GLU B N 1
ATOM 2438 C CA . GLU B 1 148 ? -21 -54.688 -7.148 1 44.22 148 GLU B CA 1
ATOM 2439 C C . GLU B 1 148 ? -20.031 -55.719 -6.57 1 44.22 148 GLU B C 1
ATOM 2441 O O . GLU B 1 148 ? -20.141 -56.906 -6.855 1 44.22 148 GLU B O 1
ATOM 2446 N N . CYS B 1 149 ? -18.844 -55.312 -5.957 1 41.19 149 CYS B N 1
ATOM 2447 C CA . CYS B 1 149 ? -18.016 -56.406 -5.527 1 41.19 149 CYS B CA 1
ATOM 2448 C C . CYS B 1 149 ? -18.547 -57.031 -4.234 1 41.19 149 CYS B C 1
ATOM 2450 O O . CYS B 1 149 ? -18.609 -56.344 -3.205 1 41.19 149 CYS B O 1
ATOM 2452 N N . SER B 1 150 ? -19.469 -57.969 -4.32 1 45.22 150 SER B N 1
ATOM 2453 C CA . SER B 1 150 ? -20.062 -58.875 -3.326 1 45.22 150 SER B CA 1
ATOM 2454 C C . SER B 1 150 ? -19.031 -59.375 -2.328 1 45.22 150 SER B C 1
ATOM 2456 O O . SER B 1 150 ? -19.375 -59.844 -1.247 1 45.22 150 SER B O 1
ATOM 2458 N N . TRP B 1 151 ? -17.688 -59.594 -2.719 1 44.25 151 TRP B N 1
ATOM 2459 C CA . TRP B 1 151 ? -16.812 -60.344 -1.84 1 44.25 151 TRP B CA 1
ATOM 2460 C C . TRP B 1 151 ? -16.391 -59.531 -0.632 1 44.25 151 TRP B C 1
ATOM 2462 O O . TRP B 1 151 ? -15.805 -60.062 0.318 1 44.25 151 TRP B O 1
ATOM 2472 N N . ALA B 1 152 ? -16.438 -58.219 -0.667 1 42.78 152 ALA B N 1
ATOM 2473 C CA . ALA B 1 152 ? -15.984 -57.406 0.463 1 42.78 152 ALA B CA 1
ATOM 2474 C C . ALA B 1 152 ? -16.875 -57.656 1.687 1 42.78 152 ALA B C 1
ATOM 2476 O O . ALA B 1 152 ? -16.578 -57.156 2.773 1 42.78 152 ALA B O 1
ATOM 2477 N N . ALA B 1 153 ? -18.016 -58.188 1.574 1 41.06 153 ALA B N 1
ATOM 2478 C CA . ALA B 1 153 ? -18.875 -58.438 2.721 1 41.06 153 ALA B CA 1
ATOM 2479 C C . ALA B 1 153 ? -18.344 -59.625 3.545 1 41.06 153 ALA B C 1
ATOM 2481 O O . ALA B 1 153 ? -18.672 -59.75 4.723 1 41.06 153 ALA B O 1
ATOM 2482 N N . HIS B 1 154 ? -17.719 -60.75 3.021 1 40.38 154 HIS B N 1
ATOM 2483 C CA . HIS B 1 154 ? -17.625 -62 3.727 1 40.38 154 HIS B CA 1
ATOM 2484 C C . HIS B 1 154 ? -16.469 -62 4.734 1 40.38 154 HIS B C 1
ATOM 2486 O O . HIS B 1 154 ? -16.266 -62.969 5.457 1 40.38 154 HIS B O 1
ATOM 2492 N N . SER B 1 155 ? -15.461 -61.125 4.668 1 38.12 155 SER B N 1
ATOM 2493 C CA . SER B 1 155 ? -14.297 -61.594 5.418 1 38.12 155 SER B CA 1
ATOM 2494 C C . SER B 1 155 ? -14.484 -61.375 6.914 1 38.12 155 SER B C 1
ATOM 2496 O O . SER B 1 155 ? -13.578 -61.656 7.703 1 38.12 155 SER B O 1
ATOM 2498 N N . LYS B 1 156 ? -15.422 -60.625 7.305 1 39.12 156 LYS B N 1
ATOM 2499 C CA . LYS B 1 156 ? -15.383 -60.438 8.75 1 39.12 156 LYS B CA 1
ATOM 2500 C C . LYS B 1 156 ? -15.938 -61.656 9.484 1 39.12 156 LYS B C 1
ATOM 2502 O O . LYS B 1 156 ? -17.109 -61.688 9.852 1 39.12 156 LYS B O 1
ATOM 2507 N N . GLY B 1 157 ? -15.641 -62.969 9 1 33.44 157 GLY B N 1
ATOM 2508 C CA . GLY B 1 157 ? -16.109 -64.188 9.656 1 33.44 157 GLY B CA 1
ATOM 2509 C C . GLY B 1 157 ? -15.656 -64.312 11.102 1 33.44 157 GLY B C 1
ATOM 2510 O O . GLY B 1 157 ? -14.773 -63.562 11.531 1 33.44 157 GLY B O 1
ATOM 2511 N N . SER B 1 158 ? -16.031 -65.5 11.781 1 38.59 158 SER B N 1
ATOM 2512 C CA . SER B 1 158 ? -16.344 -66.25 13 1 38.59 158 SER B CA 1
ATOM 2513 C C . SER B 1 158 ? -15.07 -66.562 13.781 1 38.59 158 SER B C 1
ATOM 2515 O O . SER B 1 158 ? -15.07 -67.5 14.625 1 38.59 158 SER B O 1
ATOM 2517 N N . GLN B 1 159 ? -13.852 -66 13.633 1 31.42 159 GLN B N 1
ATOM 2518 C CA . GLN B 1 159 ? -12.758 -66.812 14.211 1 31.42 159 GLN B CA 1
ATOM 2519 C C . GLN B 1 159 ? -12.859 -66.875 15.734 1 31.42 159 GLN B C 1
ATOM 2521 O O . GLN B 1 159 ? -12.062 -67.5 16.391 1 31.42 159 GLN B O 1
ATOM 2526 N N . GLU B 1 160 ? -13.43 -66 16.406 1 28.2 160 GLU B N 1
ATOM 2527 C CA . GLU B 1 160 ? -12.812 -65.938 17.734 1 28.2 160 GLU B CA 1
ATOM 2528 C C . GLU B 1 160 ? -13.086 -67.25 18.531 1 28.2 160 GLU B C 1
ATOM 2530 O O . GLU B 1 160 ? -12.227 -67.688 19.297 1 28.2 160 GLU B O 1
ATOM 2535 N N . ALA B 1 161 ? -14.336 -67.375 19.172 1 34.38 161 ALA B N 1
ATOM 2536 C CA . ALA B 1 161 ? -14.422 -67.875 20.547 1 34.38 161 ALA B CA 1
ATOM 2537 C C . ALA B 1 161 ? -14.203 -69.375 20.609 1 34.38 161 ALA B C 1
ATOM 2539 O O . ALA B 1 161 ? -15.07 -70.125 20.203 1 34.38 161 ALA B O 1
ATOM 2540 N N . SER B 1 162 ? -13.008 -69.938 20.328 1 25.91 162 SER B N 1
ATOM 2541 C CA . SER B 1 162 ? -12.57 -71.312 20.531 1 25.91 162 SER B CA 1
ATOM 2542 C C . SER B 1 162 ? -12.898 -71.812 21.938 1 25.91 162 SER B C 1
ATOM 2544 O O . SER B 1 162 ? -12.406 -71.25 22.922 1 25.91 162 SER B O 1
ATOM 2546 N N . ASP B 1 163 ? -14.172 -72.312 22.203 1 27.62 163 ASP B N 1
ATOM 2547 C CA . ASP B 1 163 ? -14.648 -73.188 23.297 1 27.62 163 ASP B CA 1
ATOM 2548 C C . ASP B 1 163 ? -13.648 -74.312 23.609 1 27.62 163 ASP B C 1
ATOM 2550 O O . ASP B 1 163 ? -13.492 -75.25 22.828 1 27.62 163 ASP B O 1
ATOM 2554 N N . ASN B 1 164 ? -12.414 -74 23.922 1 23.8 164 ASN B N 1
ATOM 2555 C CA . ASN B 1 164 ? -11.516 -75.062 24.375 1 23.8 164 ASN B CA 1
ATOM 2556 C C . ASN B 1 164 ? -12.062 -75.75 25.609 1 23.8 164 ASN B C 1
ATOM 2558 O O . ASN B 1 164 ? -12.422 -75.125 26.594 1 23.8 164 ASN B O 1
ATOM 2562 N N . VAL B 1 165 ? -12.203 -77.188 25.547 1 24.89 165 VAL B N 1
ATOM 2563 C CA . VAL B 1 165 ? -11.969 -78.375 26.391 1 24.89 165 VAL B CA 1
ATOM 2564 C C . VAL B 1 165 ? -10.625 -78.25 27.109 1 24.89 165 VAL B C 1
ATOM 2566 O O . VAL B 1 165 ? -9.648 -77.812 26.5 1 24.89 165 VAL B O 1
#

Sequence (330 aa):
MSHSEDGRDVFKLTPDWLSVQEVVDAVGSSSCGAVSVFIGTTREDELGGRKVTGLEYEAYEPMARSEFSKLCADIRQRWPAVANICVHHRLGWVEVGQASVVMAISSPHRHDGQQAVQHCISQLKAKIPIWKKEVYDTQDSSWKENPECSWAAHSKGSQEASDNVMSHSEDGRDVFKLTPDWLSVQEVVDAVGSSSCGAVSVFIGTTREDELGGRKVTGLEYEAYEPMARSEFSKLCADIRQRWPAVANICVHHRLGWVEVGQASVVMAISSPHRHDGQQAVQHCISQLKAKIPIWKKEVYDTQDSSWKENPECSWAAHSKGSQEASDNV

InterPro domains:
  IPR003448 Molybdopterin biosynthesis MoaE [PF02391] (14-126)
  IPR003448 Molybdopterin biosynthesis MoaE [cd00756] (18-144)
  IPR028888 Molybdopterin synthase catalytic subunit, eukaryotes [MF_03052] (8-152)
  IPR036563 Molybdopterin biosynthesis MoaE subunit superfamily [G3DSA:3.90.1170.40] (1-146)
  IPR036563 Molybdopterin biosynthesis MoaE subunit superfamily [SSF54690] (10-153)

Secondary structure (DSSP, 8-state):
--------EEEEEESSPPPHHHHHHHH--TT-SEEEEEEEE----EETTEEEEEEEEEE-HHHHHHHHHHHHHHHHHH-TT---EEEEEE-EEEETTSEEEEEEEEESSHHHHHHHHHHHHHHHHHHS-EEEEEEE----------TT-GGGGTTS--TTS----/--------EEEEEESSPPPHHHHHHHH--TT-SEEEEEEEE----EETTEEEEEEEEEE-HHHHHHHHHHHHHHHHHH-TT---EEEEEE-EEEETTSEEEEEEEEESSHHHHHHHHHHHHHHHHHHS-EEEEEEE----------TT-GGGGTTS---------

Radius of gyration: 30.27 Å; Cα contacts (8 Å, |Δi|>4): 665; chains: 2; bounding box: 60×122×86 Å

Nearest PDB structures (foldseek):
  4ap8-assembly1_A  TM=9.659E-01  e=2.528E-18  Homo sapiens
  6jbz-assembly1_C  TM=8.717E-01  e=2.402E-14  Mycobacterium tuberculosis
  6jc0-assembly1_B  TM=9.013E-01  e=1.481E-13  Mycolicibacterium smegmatis MC2 155
  6jc0-assembly1_D  TM=8.845E-01  e=1.391E-13  Mycolicibacterium smegmatis MC2 155
  2omd-assembly1_A  TM=8.974E-01  e=5.194E-13  Aquifex aeolicus VF5

Organism: Tetraodon nigroviridis (NCBI:txid99883)

Solvent-accessible surface area (backbone atoms only — not comparable to full-atom values): 18002 Å² total; per-residue (Å²): 124,80,75,74,70,77,50,52,78,45,78,45,79,36,70,57,87,75,56,67,63,60,37,49,60,70,21,64,44,46,74,21,25,19,36,24,31,44,34,36,28,28,41,54,48,70,57,96,89,31,39,38,54,29,35,38,30,48,64,48,61,73,58,29,54,52,43,45,53,52,50,53,52,50,46,38,69,78,33,69,66,47,41,18,38,24,39,40,33,44,30,43,73,32,44,49,56,35,63,43,33,42,34,24,23,14,7,49,49,58,66,56,15,50,52,44,47,55,51,46,56,54,46,44,71,72,67,31,54,62,49,74,42,84,37,61,56,76,75,70,74,70,75,71,71,61,81,78,59,71,70,77,72,62,72,80,63,72,82,75,72,72,89,80,125,125,79,76,74,70,76,52,54,76,46,79,45,79,38,69,57,86,76,57,68,64,60,38,50,60,72,22,64,45,46,73,22,27,18,36,23,32,44,35,36,27,28,40,54,48,73,56,95,89,32,39,39,52,27,35,37,31,49,65,48,59,74,58,30,53,53,44,45,52,50,49,53,52,52,45,38,68,77,32,69,67,47,40,18,38,22,38,42,32,44,29,43,74,35,45,48,57,35,63,42,32,42,34,22,22,14,7,49,50,58,65,57,15,49,51,44,45,54,51,46,56,53,46,43,72,73,65,31,55,60,50,74,43,85,37,60,55,75,76,70,76,71,75,71,73,62,82,79,61,70,70,79,71,63,73,83,66,82,75,70,86,76,84,74,132

Foldseek 3Di:
DPPLPAAAEAEAEEQDADDLVVQVVQRDDPLFPDKDKDWDFAAFDDDPNWTFFWKAKDAPPVVLVVLSVVLVVVLCVVPVQWHYKYKYAYHGIGGGPGTRMMIMITGNDHPSRNVSVVSSVVCSVVPRGMDMDTDTDDPPPPPPPPPPPPPVPPPVDDPPDDDPD/DPPLPAAAEAEAEEQDADDLVVQVVQRDDPLFPDKDKDWDFAAFDDDPNWTFFWKAKDAPPVQLVVLSVVLVVVLCVVPVQWHYKYKYAYHGIGGGPGTRMMIMITGNDHPSRNVSVVSSVVCSVVPRGMDMDTDTDDPPPPPPPPPPPPPVPPDVDDPDDPPDD